Protein AF-0000000078754289 (afdb_homodimer)

Foldseek 3Di:
DVQQQVQLVVCVVVLHLRKKKFKDAPRDTQDIHAACCPVVVNVLRHRLVVRQVSSCVVPVARLRIEMEMAEDDAPSSQVVCVVRNPQHYAYQEYQQVRVVVPVDDRPHHHYHDNDVNVSSVVSSLVSCVVVVVVVSNVRRVVVVD/DVQQQVQLVVCVVVLHLRKKKFKDAPRDTQDIHAACCPVVVNVLRHRLVVRQVSSCVVPVARLRIEMEMAEDDAPSSQVVCVVRNPQHYAYQEYQQVRVVVPVDDRPHHHYHDNDVNVSSVVSSLVSCVVVVVVVSNVRRVVVVD

Radius of gyration: 18.85 Å; Cα contacts (8 Å, |Δi|>4): 639; chains: 2; bounding box: 45×51×43 Å

Secondary structure (DSSP, 8-state):
-HHHHHHHHHHHHTTS---EEEEEETTEEEEEEE--HHHHT-TT--HHHHHHHHHHHHHS--TT-EEEEEEPPPHHHHHHHHHTT--EEEEEE--HHHHHHTT-----SEEE--SSHHHHHHHHHHHHHHTT-HHHHHHHHHHH-/-HHHHHHHHHHHHTTS---EEEEEETTEEEEEEE--HHHHT-TT--HHHHHHHHHHHHHS--TT-EEEESSPPPHHHHHHHHHTT--EEEES---HHHHHH-------SEEE--SSHHHHHHHHHHHHHHTT-HHHHHHHHHHH-

Solvent-accessible surface area (backbone atoms only — not comparable to full-atom values): 14504 Å² total; per-residue (Å²): 103,70,66,15,44,52,25,10,50,52,11,39,75,74,71,32,71,39,31,6,8,30,29,31,41,93,89,36,78,67,26,66,28,29,22,36,29,75,86,66,45,23,90,68,32,38,12,62,43,47,18,48,39,51,28,27,63,75,60,73,54,47,42,80,28,37,38,32,26,27,44,48,68,52,61,32,44,35,44,50,39,43,74,51,44,31,42,39,38,36,25,8,24,76,58,49,64,55,54,66,72,33,84,60,73,77,70,56,78,39,75,46,71,64,47,66,34,67,64,34,41,51,56,38,48,50,48,32,59,75,69,63,35,54,72,58,48,48,45,45,54,59,68,75,107,102,70,65,14,43,52,25,9,51,52,10,40,76,73,71,34,71,38,31,7,9,30,29,31,41,94,91,37,78,67,27,65,28,28,21,34,29,73,85,66,45,23,92,69,32,37,12,62,46,46,19,48,38,51,28,26,64,74,59,74,54,45,41,81,26,37,38,34,26,27,43,49,68,51,61,33,43,34,43,49,39,42,74,53,43,31,42,40,37,38,23,8,24,76,57,50,63,56,53,65,72,35,83,60,74,76,72,55,78,37,74,46,70,63,48,66,33,67,64,33,41,50,54,38,48,51,49,31,57,76,69,62,36,54,71,58,48,50,45,45,53,60,68,75,108

InterPro domains:
  IPR002125 Cytidine and deoxycytidylate deaminase domain [PF00383] (1-92)
  IPR002125 Cytidine and deoxycytidylate deaminase domain [PS51747] (1-131)
  IPR016192 APOBEC/CMP deaminase, zinc-binding [PS00903] (46-81)
  IPR016193 Cytidine deaminase-like [SSF53927] (1-129)

Nearest PDB structures (foldseek):
  2a8n-assembly1_B  TM=9.188E-01  e=3.789E-13  Agrobacterium tumefaciens
  7cph-assembly1_A  TM=8.435E-01  e=9.551E-14  Bacillus subtilis subsp. subtilis str. 168
  2b3j-assembly2_D  TM=8.720E-01  e=4.926E-13  Staphylococcus aureus subsp. aureus Mu50
  2a8n-assembly1_A  TM=9.063E-01  e=1.503E-12  Agrobacterium tumefaciens
  1z3a-assembly1_B  TM=8.850E-01  e=1.954E-12  Escherichia coli

Structure (mmCIF, N/CA/C/O backbone):
data_AF-0000000078754289-model_v1
#
loop_
_entity.id
_entity.type
_entity.pdbx_description
1 polymer 'CMP/dCMP deaminase zinc-binding protein'
#
loop_
_atom_site.group_PDB
_atom_site.id
_atom_site.type_symbol
_atom_site.label_atom_id
_atom_site.label_alt_id
_atom_site.label_comp_id
_atom_site.label_asym_id
_atom_site.label_entity_id
_atom_site.label_seq_id
_atom_site.pdbx_PDB_ins_code
_atom_site.Cartn_x
_atom_site.Cartn_y
_atom_site.Cartn_z
_atom_site.occupancy
_atom_site.B_iso_or_equiv
_atom_site.auth_seq_id
_atom_site.auth_comp_id
_atom_site.auth_asym_id
_atom_site.auth_atom_id
_atom_site.pdbx_PDB_model_num
ATOM 1 N N . MET A 1 1 ? -2.471 19.656 11.359 1 98.06 1 MET A N 1
ATOM 2 C CA . MET A 1 1 ? -1.189 19.516 10.68 1 98.06 1 MET A CA 1
ATOM 3 C C . MET A 1 1 ? -0.03 19.625 11.664 1 98.06 1 MET A C 1
ATOM 5 O O . MET A 1 1 ? 0.972 18.922 11.523 1 98.06 1 MET A O 1
ATOM 9 N N . THR A 1 2 ? -0.174 20.344 12.758 1 98.5 2 THR A N 1
ATOM 10 C CA . THR A 1 2 ? 0.882 20.484 13.75 1 98.5 2 THR A CA 1
ATOM 11 C C . THR A 1 2 ? 1.19 19.141 14.406 1 98.5 2 THR A C 1
ATOM 13 O O . THR A 1 2 ? 2.355 18.797 14.625 1 98.5 2 THR A O 1
ATOM 16 N N . ILE A 1 3 ? 0.165 18.391 14.656 1 98.81 3 ILE A N 1
ATOM 17 C CA . ILE A 1 3 ? 0.346 17.094 15.281 1 98.81 3 ILE A CA 1
ATOM 18 C C . ILE A 1 3 ? 0.995 16.125 14.289 1 98.81 3 ILE A C 1
ATOM 20 O O . ILE A 1 3 ? 1.926 15.398 14.641 1 98.81 3 ILE A O 1
ATOM 24 N N . ALA A 1 4 ? 0.508 16.109 13.062 1 98.88 4 ALA A N 1
ATOM 25 C CA . ALA A 1 4 ? 1.146 15.289 12.023 1 98.88 4 ALA A CA 1
ATOM 26 C C . ALA A 1 4 ? 2.617 15.664 11.867 1 98.88 4 ALA A C 1
ATOM 28 O O . ALA A 1 4 ? 3.473 14.789 11.711 1 98.88 4 ALA A O 1
ATOM 29 N N . PHE A 1 5 ? 2.881 16.938 11.938 1 98.88 5 PHE A N 1
ATOM 30 C CA . PHE A 1 5 ? 4.246 17.438 11.781 1 98.88 5 PHE A CA 1
ATOM 31 C C . PHE A 1 5 ? 5.125 16.953 12.93 1 98.88 5 PHE A C 1
ATOM 33 O O . PHE A 1 5 ? 6.285 16.578 12.719 1 98.88 5 PHE A O 1
ATOM 40 N N . ALA A 1 6 ? 4.617 16.938 14.102 1 98.94 6 ALA A N 1
ATOM 41 C CA . ALA A 1 6 ? 5.359 16.406 15.242 1 98.94 6 ALA A CA 1
ATOM 42 C C . ALA A 1 6 ? 5.719 14.938 15.016 1 98.94 6 ALA A C 1
ATOM 44 O O . ALA A 1 6 ? 6.824 14.508 15.352 1 98.94 6 ALA A O 1
ATOM 45 N N . GLU A 1 7 ? 4.805 14.172 14.469 1 98.94 7 GLU A N 1
ATOM 46 C CA . GLU A 1 7 ? 5.07 12.773 14.141 1 98.94 7 GLU A CA 1
ATOM 47 C C . GLU A 1 7 ? 6.16 12.656 13.086 1 98.94 7 GLU A C 1
ATOM 49 O O . GLU A 1 7 ? 6.984 11.742 13.133 1 98.94 7 GLU A O 1
ATOM 54 N N . ALA A 1 8 ? 6.102 13.539 12.102 1 98.88 8 ALA A N 1
ATOM 55 C CA . ALA A 1 8 ? 7.141 13.555 11.078 1 98.88 8 ALA A CA 1
ATOM 56 C C . ALA A 1 8 ? 8.508 13.836 11.688 1 98.88 8 ALA A C 1
ATOM 58 O O . ALA A 1 8 ? 9.508 13.219 11.305 1 98.88 8 ALA A O 1
ATOM 59 N N . GLN A 1 9 ? 8.531 14.758 12.617 1 98.88 9 GLN A N 1
ATOM 60 C CA . GLN A 1 9 ? 9.781 15.078 13.305 1 98.88 9 GLN A CA 1
ATOM 61 C C . GLN A 1 9 ? 10.312 13.867 14.062 1 98.88 9 GLN A C 1
ATOM 63 O O . GLN A 1 9 ? 11.516 13.609 14.07 1 98.88 9 GLN A O 1
ATOM 68 N N . GLU A 1 10 ? 9.438 13.18 14.688 1 98.81 10 GLU A N 1
ATOM 69 C CA . GLU A 1 10 ? 9.852 11.961 15.383 1 98.81 10 GLU A CA 1
ATOM 70 C C . GLU A 1 10 ? 10.414 10.93 14.406 1 98.81 10 GLU A C 1
ATOM 72 O O . GLU A 1 10 ? 11.406 10.266 14.703 1 98.81 10 GLU A O 1
ATOM 77 N N . ALA A 1 11 ? 9.727 10.773 13.297 1 98.81 11 ALA A N 1
ATOM 78 C CA . ALA A 1 11 ? 10.242 9.875 12.266 1 98.81 11 ALA A CA 1
ATOM 79 C C . ALA A 1 11 ? 11.633 10.297 11.812 1 98.81 11 ALA A C 1
ATOM 81 O O . ALA A 1 11 ? 12.516 9.453 11.641 1 98.81 11 ALA A O 1
ATOM 82 N N . PHE A 1 12 ? 11.812 11.547 11.633 1 98.5 12 PHE A N 1
ATOM 83 C CA . PHE A 1 12 ? 13.109 12.102 11.266 1 98.5 12 PHE A CA 1
ATOM 84 C C . PHE A 1 12 ? 14.18 11.695 12.273 1 98.5 12 PHE A C 1
ATOM 86 O O . PHE A 1 12 ? 15.25 11.219 11.891 1 98.5 12 PHE A O 1
ATOM 93 N N . SER A 1 13 ? 13.883 11.836 13.492 1 98.19 13 SER A N 1
ATOM 94 C CA . SER A 1 13 ? 14.82 11.562 14.57 1 98.19 13 SER A CA 1
ATOM 95 C C . SER A 1 13 ? 15.195 10.086 14.609 1 98.19 13 SER A C 1
ATOM 97 O O . SER A 1 13 ? 16.297 9.727 15.047 1 98.19 13 SER A O 1
ATOM 99 N N . ARG A 1 14 ? 14.367 9.195 14.094 1 96.88 14 ARG A N 1
ATOM 100 C CA . ARG A 1 14 ? 14.602 7.754 14.086 1 96.88 14 ARG A CA 1
ATOM 101 C C . ARG A 1 14 ? 15.312 7.316 12.812 1 96.88 14 ARG A C 1
ATOM 103 O O . ARG A 1 14 ? 15.516 6.121 12.586 1 96.88 14 ARG A O 1
ATOM 110 N N . GLY A 1 15 ? 15.555 8.289 11.945 1 96.5 15 GLY A N 1
ATOM 111 C CA . GLY A 1 15 ? 16.281 7.961 10.734 1 96.5 15 GLY A CA 1
ATOM 112 C C . GLY A 1 15 ? 15.367 7.598 9.57 1 96.5 15 GLY A C 1
ATOM 113 O O . GLY A 1 15 ? 15.836 7.098 8.547 1 96.5 15 GLY A O 1
ATOM 114 N N . GLU A 1 16 ? 14.086 7.824 9.703 1 97.94 16 GLU A N 1
ATOM 115 C CA . GLU A 1 16 ? 13.102 7.551 8.672 1 97.94 16 GLU A CA 1
ATOM 116 C C . GLU A 1 16 ? 12.945 8.742 7.727 1 97.94 16 GLU A C 1
ATOM 118 O O . GLU A 1 16 ? 13.336 9.859 8.062 1 97.94 16 GLU A O 1
ATOM 123 N N . TYR A 1 17 ? 12.453 8.453 6.477 1 96.19 17 TYR A N 1
ATOM 124 C CA . TYR A 1 17 ? 11.867 9.594 5.781 1 96.19 17 TYR A CA 1
ATOM 125 C C . TYR A 1 17 ? 10.773 10.25 6.617 1 96.19 17 TYR A C 1
ATOM 127 O O . TYR A 1 17 ? 9.875 9.57 7.117 1 96.19 17 TYR A O 1
ATOM 135 N N . PRO A 1 18 ? 10.867 11.523 6.816 1 98.12 18 PRO A N 1
ATOM 136 C CA . PRO A 1 18 ? 10.047 12.188 7.832 1 98.12 18 PRO A CA 1
ATOM 137 C C . PRO A 1 18 ? 8.648 12.539 7.324 1 98.12 18 PRO A C 1
ATOM 139 O O . PRO A 1 18 ? 8.383 13.695 6.984 1 98.12 18 PRO A O 1
ATOM 142 N N . VAL A 1 19 ? 7.797 11.672 7.273 1 98.56 19 VAL A N 1
ATOM 143 C CA . VAL A 1 19 ? 6.379 11.867 6.988 1 98.56 19 VAL A CA 1
ATOM 144 C C . VAL A 1 19 ? 5.547 11.523 8.219 1 98.56 19 VAL A C 1
ATOM 146 O O . VAL A 1 19 ? 5.832 10.539 8.914 1 98.56 19 VAL A O 1
ATOM 149 N N . GLY A 1 20 ? 4.648 12.344 8.562 1 98.94 20 GLY A N 1
ATOM 150 C CA . GLY A 1 20 ? 3.717 12.133 9.664 1 98.94 20 GLY A CA 1
ATOM 151 C C . GLY A 1 20 ? 2.264 12.211 9.234 1 98.94 20 GLY A C 1
ATOM 152 O O . GLY A 1 20 ? 1.934 12.906 8.266 1 98.94 20 GLY A O 1
ATOM 153 N N . ALA A 1 21 ? 1.407 11.516 9.977 1 98.94 21 ALA A N 1
ATOM 154 C CA . ALA A 1 21 ? -0.016 11.492 9.648 1 98.94 21 ALA A CA 1
ATOM 155 C C . ALA A 1 21 ? -0.868 11.391 10.906 1 98.94 21 ALA A C 1
ATOM 157 O O . ALA A 1 21 ? -0.399 10.914 11.945 1 98.94 21 ALA A O 1
ATOM 158 N N . VAL A 1 22 ? -2.08 11.852 10.812 1 98.94 22 VAL A N 1
ATOM 159 C CA . VAL A 1 22 ? -3.08 11.789 11.867 1 98.94 22 VAL A CA 1
ATOM 160 C C . VAL A 1 22 ? -4.441 11.445 11.273 1 98.94 22 VAL A C 1
ATOM 162 O O . VAL A 1 22 ? -4.812 11.961 10.219 1 98.94 22 VAL A O 1
ATOM 165 N N . LEU A 1 23 ? -5.059 10.57 11.867 1 98.75 23 LEU A N 1
ATOM 166 C CA . LEU A 1 23 ? -6.441 10.227 11.539 1 98.75 23 LEU A CA 1
ATOM 167 C C . LEU A 1 23 ? -7.406 10.859 12.539 1 98.75 23 LEU A C 1
ATOM 169 O O . LEU A 1 23 ? -7.312 10.602 13.742 1 98.75 23 LEU A O 1
ATOM 173 N N . LEU A 1 24 ? -8.297 11.695 12.016 1 98.56 24 LEU A N 1
ATOM 174 C CA . LEU A 1 24 ? -9.227 12.43 12.867 1 98.56 24 LEU A CA 1
ATOM 175 C C . LEU A 1 24 ? -10.664 12.016 12.578 1 98.56 24 LEU A C 1
ATOM 177 O O . LEU A 1 24 ? -11.039 11.828 11.414 1 98.56 24 LEU A O 1
ATOM 181 N N . ARG A 1 25 ? -11.445 11.914 13.625 1 97.94 25 ARG A N 1
ATOM 182 C CA . ARG A 1 25 ? -12.883 11.719 13.516 1 97.94 25 ARG A CA 1
ATOM 183 C C . ARG A 1 25 ? -13.641 12.672 14.438 1 97.94 25 ARG A C 1
ATOM 185 O O . ARG A 1 25 ? -13.484 12.617 15.656 1 97.94 25 ARG A O 1
ATOM 192 N N . ASP A 1 26 ? -14.414 13.508 13.891 1 96.06 26 ASP A N 1
ATOM 193 C CA . ASP A 1 26 ? -15.227 14.445 14.656 1 96.06 26 ASP A CA 1
ATOM 194 C C . ASP A 1 26 ? -14.367 15.203 15.672 1 96.06 26 ASP A C 1
ATOM 196 O O . ASP A 1 26 ? -14.719 15.273 16.859 1 96.06 26 ASP A O 1
ATOM 200 N N . GLY A 1 27 ? -13.211 15.57 15.188 1 95.38 27 GLY A N 1
ATOM 201 C CA . GLY A 1 27 ? -12.352 16.406 16.016 1 95.38 27 GLY A CA 1
ATOM 202 C C . GLY A 1 27 ? -11.492 15.609 16.984 1 95.38 27 GLY A C 1
ATOM 203 O O . GLY A 1 27 ? -10.641 16.172 17.672 1 95.38 27 GLY A O 1
ATOM 204 N N . GLU A 1 28 ? -11.648 14.305 17 1 97.94 28 GLU A N 1
ATOM 205 C CA . GLU A 1 28 ? -10.883 13.438 17.891 1 97.94 28 GLU A CA 1
ATOM 206 C C . GLU A 1 28 ? -9.797 12.688 17.125 1 97.94 28 GLU A C 1
ATOM 208 O O . GLU A 1 28 ? -10.023 12.203 16.016 1 97.94 28 GLU A O 1
ATOM 213 N N . ILE A 1 29 ? -8.688 12.602 17.781 1 98.75 29 ILE A N 1
ATOM 214 C CA . ILE A 1 29 ? -7.578 11.852 17.188 1 98.75 29 ILE A CA 1
ATOM 215 C C . ILE A 1 29 ? -7.805 10.359 17.391 1 98.75 29 ILE A C 1
ATOM 217 O O . ILE A 1 29 ? -7.902 9.883 18.516 1 98.75 29 ILE A O 1
ATOM 221 N N . ILE A 1 30 ? -7.887 9.68 16.328 1 98.81 30 ILE A N 1
ATOM 222 C CA . ILE A 1 30 ? -8.055 8.234 16.375 1 98.81 30 ILE A CA 1
ATOM 223 C C . ILE A 1 30 ? -6.691 7.551 16.375 1 98.81 30 ILE A C 1
ATOM 225 O O . ILE A 1 30 ? -6.488 6.559 17.094 1 98.81 30 ILE A O 1
ATOM 229 N N . ALA A 1 31 ? -5.758 8.109 15.609 1 98.88 31 ALA A N 1
ATOM 230 C CA . ALA A 1 31 ? -4.414 7.555 15.484 1 98.88 31 ALA A CA 1
ATOM 231 C C . ALA A 1 31 ? -3.436 8.602 14.961 1 98.88 31 ALA A C 1
ATOM 233 O O . ALA A 1 31 ? -3.84 9.562 14.305 1 98.88 31 ALA A O 1
ATOM 234 N N . LYS A 1 32 ? -2.268 8.5 15.266 1 98.94 32 LYS A N 1
ATOM 235 C CA . LYS A 1 32 ? -1.16 9.312 14.766 1 98.94 32 LYS A CA 1
ATOM 236 C C . LYS A 1 32 ? 0.118 8.484 14.648 1 98.94 32 LYS A C 1
ATOM 238 O O . LYS A 1 32 ? 0.352 7.582 15.461 1 98.94 32 LYS A O 1
ATOM 243 N N . ALA A 1 33 ? 0.937 8.797 13.688 1 98.94 33 ALA A N 1
ATOM 244 C CA . ALA A 1 33 ? 2.174 8.047 13.484 1 98.94 33 ALA A CA 1
ATOM 245 C C . ALA A 1 33 ? 3.092 8.766 12.492 1 98.94 33 ALA A C 1
ATOM 247 O O . ALA A 1 33 ? 2.631 9.562 11.68 1 98.94 33 ALA A O 1
ATOM 248 N N . GLY A 1 34 ? 4.332 8.539 12.609 1 98.94 34 GLY A N 1
ATOM 249 C CA . GLY A 1 34 ? 5.332 8.789 11.586 1 98.94 34 GLY A CA 1
ATOM 250 C C . GLY A 1 34 ? 5.82 7.52 10.906 1 98.94 34 GLY A C 1
ATOM 251 O O . GLY A 1 34 ? 5.574 6.414 11.398 1 98.94 34 GLY A O 1
ATOM 252 N N . ASN A 1 35 ? 6.41 7.75 9.758 1 98.75 35 ASN A N 1
ATOM 253 C CA . ASN A 1 35 ? 6.977 6.59 9.078 1 98.75 35 ASN A CA 1
ATOM 254 C C . ASN A 1 35 ? 7.773 5.711 10.039 1 98.75 35 ASN A C 1
ATOM 256 O O . ASN A 1 35 ? 8.492 6.223 10.898 1 98.75 35 ASN A O 1
ATOM 260 N N . ARG A 1 36 ? 7.734 4.383 9.82 1 98.62 36 ARG A N 1
ATOM 261 C CA . ARG A 1 36 ? 8.492 3.426 10.617 1 98.62 36 ARG A CA 1
ATOM 262 C C . ARG A 1 36 ? 9.023 2.291 9.75 1 98.62 36 ARG A C 1
ATOM 264 O O . ARG A 1 36 ? 9.078 1.14 10.188 1 98.62 36 ARG A O 1
ATOM 271 N N . CYS A 1 37 ? 9.297 2.533 8.516 1 97.81 37 CYS A N 1
ATOM 272 C CA . CYS A 1 37 ? 9.758 1.503 7.59 1 97.81 37 CYS A CA 1
ATOM 273 C C . CYS A 1 37 ? 11.008 0.811 8.125 1 97.81 37 CYS A C 1
ATOM 275 O O . CYS A 1 37 ? 11.078 -0.419 8.156 1 97.81 37 CYS A O 1
ATOM 277 N N . VAL A 1 38 ? 11.992 1.565 8.57 1 96.19 38 VAL A N 1
ATOM 278 C CA . VAL A 1 38 ? 13.266 1.034 9.055 1 96.19 38 VAL A CA 1
ATOM 279 C C . VAL A 1 38 ? 13.055 0.353 10.406 1 96.19 38 VAL A C 1
ATOM 281 O O . VAL A 1 38 ? 13.414 -0.813 10.586 1 96.19 38 VAL A O 1
ATOM 284 N N . ALA A 1 39 ? 12.398 1.021 11.305 1 97.25 39 ALA A N 1
ATOM 285 C CA . ALA A 1 39 ? 12.219 0.531 12.664 1 97.25 39 ALA A CA 1
ATOM 286 C C . ALA A 1 39 ? 11.438 -0.781 12.68 1 97.25 39 ALA A C 1
ATOM 288 O O . ALA A 1 39 ? 11.75 -1.688 13.453 1 97.25 39 ALA A O 1
ATOM 289 N N . ASP A 1 40 ? 10.438 -0.922 11.805 1 97.5 40 ASP A N 1
ATOM 290 C CA . ASP A 1 40 ? 9.562 -2.094 11.805 1 97.5 40 ASP A CA 1
ATOM 291 C C . ASP A 1 40 ? 10.039 -3.133 10.789 1 97.5 40 ASP A C 1
ATOM 293 O O . ASP A 1 40 ? 9.445 -4.211 10.68 1 97.5 40 ASP A O 1
ATOM 297 N N . VAL A 1 41 ? 11.086 -2.797 10 1 96.88 41 VAL A N 1
ATOM 298 C CA . VAL A 1 41 ? 11.523 -3.639 8.898 1 96.88 41 VAL A CA 1
ATOM 299 C C . VAL A 1 41 ? 10.336 -3.975 7.996 1 96.88 41 VAL A C 1
ATOM 301 O O . VAL A 1 41 ? 10.094 -5.145 7.699 1 96.88 41 VAL A O 1
ATOM 304 N N . ASP A 1 42 ? 9.617 -2.992 7.66 1 97.94 42 ASP A N 1
ATOM 305 C CA . ASP A 1 42 ? 8.398 -3.066 6.852 1 97.94 42 ASP A CA 1
ATOM 306 C C . ASP A 1 42 ? 8.344 -1.92 5.844 1 97.94 42 ASP A C 1
ATOM 308 O O . ASP A 1 42 ? 8.055 -0.779 6.207 1 97.94 42 ASP A O 1
ATOM 312 N N . PRO A 1 43 ? 8.547 -2.225 4.602 1 97.25 43 PRO A N 1
ATOM 313 C CA . PRO A 1 43 ? 8.602 -1.16 3.598 1 97.25 43 PRO A CA 1
ATOM 314 C C . PRO A 1 43 ? 7.258 -0.469 3.398 1 97.25 43 PRO A C 1
ATOM 316 O O . PRO A 1 43 ? 7.184 0.565 2.73 1 97.25 43 PRO A O 1
ATOM 319 N N . THR A 1 44 ? 6.176 -1.014 3.967 1 97.69 44 THR A N 1
ATOM 320 C CA . THR A 1 44 ? 4.848 -0.435 3.791 1 97.69 44 THR A CA 1
ATOM 321 C C . THR A 1 44 ? 4.477 0.44 4.984 1 97.69 44 THR A C 1
ATOM 323 O O . THR A 1 44 ? 3.422 1.076 4.988 1 97.69 44 THR A O 1
ATOM 326 N N . ALA A 1 45 ? 5.387 0.534 5.957 1 98.44 45 ALA A N 1
ATOM 327 C CA . ALA A 1 45 ? 5.062 1.233 7.199 1 98.44 45 ALA A CA 1
ATOM 328 C C . ALA A 1 45 ? 5.168 2.744 7.02 1 98.44 45 ALA A C 1
ATOM 330 O O . ALA A 1 45 ? 5.844 3.422 7.801 1 98.44 45 ALA A O 1
ATOM 331 N N . HIS A 1 46 ? 4.484 3.24 6.043 1 98.62 46 HIS A N 1
ATOM 332 C CA . HIS A 1 46 ? 4.293 4.676 5.883 1 98.62 46 HIS A CA 1
ATOM 333 C C . HIS A 1 46 ? 3.318 5.223 6.922 1 98.62 46 HIS A C 1
ATOM 335 O O . HIS A 1 46 ? 2.426 4.504 7.379 1 98.62 46 HIS A O 1
ATOM 341 N N . ALA A 1 47 ? 3.482 6.469 7.262 1 98.88 47 ALA A N 1
ATOM 342 C CA . ALA A 1 47 ? 2.666 7.113 8.289 1 98.88 47 ALA A CA 1
ATOM 343 C C . ALA A 1 47 ? 1.178 6.938 7.992 1 98.88 47 ALA A C 1
ATOM 345 O O . ALA A 1 47 ? 0.4 6.578 8.875 1 98.88 47 ALA A O 1
ATOM 346 N N . GLU A 1 48 ? 0.72 7.203 6.719 1 98.62 48 GLU A N 1
ATOM 347 C CA . GLU A 1 48 ? -0.679 7.074 6.32 1 98.62 48 GLU A CA 1
ATOM 348 C C . GLU A 1 48 ? -1.191 5.656 6.547 1 98.62 48 GLU A C 1
ATOM 350 O O . GLU A 1 48 ? -2.281 5.465 7.09 1 98.62 48 GLU A O 1
ATOM 355 N N . VAL A 1 49 ? -0.41 4.68 6.145 1 98.69 49 VAL A N 1
ATOM 356 C CA . VAL A 1 49 ? -0.771 3.273 6.289 1 98.69 49 VAL A CA 1
ATOM 357 C C . VAL A 1 49 ? -0.887 2.92 7.77 1 98.69 49 VAL A C 1
ATOM 359 O O . VAL A 1 49 ? -1.839 2.254 8.188 1 98.69 49 VAL A O 1
ATOM 362 N N . LEU A 1 50 ? 0.059 3.381 8.555 1 98.88 50 LEU A N 1
ATOM 363 C CA . LEU A 1 50 ? 0.094 3.055 9.977 1 98.88 50 LEU A CA 1
ATOM 364 C C . LEU A 1 50 ? -1.148 3.582 10.68 1 98.88 50 LEU A C 1
ATOM 366 O O . LEU A 1 50 ? -1.758 2.871 11.484 1 98.88 50 LEU A O 1
ATOM 370 N N . VAL A 1 51 ? -1.539 4.789 10.406 1 98.94 51 VAL A N 1
ATOM 371 C CA . VAL A 1 51 ? -2.68 5.348 11.125 1 98.94 51 VAL A CA 1
ATOM 372 C C . VAL A 1 51 ? -3.969 4.691 10.641 1 98.94 51 VAL A C 1
ATOM 374 O O . VAL A 1 51 ? -4.914 4.516 11.414 1 98.94 51 VAL A O 1
ATOM 377 N N . ILE A 1 52 ? -4.004 4.32 9.383 1 98.69 52 ILE A N 1
ATOM 378 C CA . ILE A 1 52 ? -5.176 3.631 8.859 1 98.69 52 ILE A CA 1
ATOM 379 C C . ILE A 1 52 ? -5.301 2.256 9.508 1 98.69 52 ILE A C 1
ATOM 381 O O . ILE A 1 52 ? -6.387 1.868 9.953 1 98.69 52 ILE A O 1
ATOM 385 N N . ARG A 1 53 ? -4.195 1.499 9.586 1 98.62 53 ARG A N 1
ATOM 386 C CA . ARG A 1 53 ? -4.215 0.188 10.227 1 98.62 53 ARG A CA 1
ATOM 387 C C . ARG A 1 53 ? -4.648 0.299 11.688 1 98.62 53 ARG A C 1
ATOM 389 O O . ARG A 1 53 ? -5.477 -0.483 12.156 1 98.62 53 ARG A O 1
ATOM 396 N N . GLU A 1 54 ? -4.102 1.258 12.383 1 98.69 54 GLU A N 1
ATOM 397 C CA . GLU A 1 54 ? -4.477 1.46 13.781 1 98.69 54 GLU A CA 1
ATOM 398 C C . GLU A 1 54 ? -5.949 1.842 13.914 1 98.69 54 GLU A C 1
ATOM 400 O O . GLU A 1 54 ? -6.66 1.314 14.766 1 98.69 54 GLU A O 1
ATOM 405 N N . GLY A 1 55 ? -6.402 2.787 13.078 1 98.31 55 GLY A N 1
ATOM 406 C CA . GLY A 1 55 ? -7.805 3.174 13.086 1 98.31 55 GLY A CA 1
ATOM 407 C C . GLY A 1 55 ? -8.742 2.016 12.812 1 98.31 55 GLY A C 1
ATOM 408 O O . GLY A 1 55 ? -9.797 1.896 13.453 1 98.31 55 GLY A O 1
ATOM 409 N N . TYR A 1 56 ? -8.359 1.221 11.867 1 96.44 56 TYR A N 1
ATOM 410 C CA . TYR A 1 56 ? -9.18 0.074 11.508 1 96.44 56 TYR A CA 1
ATOM 411 C C . TYR A 1 56 ? -9.281 -0.909 12.664 1 96.44 56 TYR A C 1
ATOM 413 O O . TYR A 1 56 ? -10.336 -1.513 12.891 1 96.44 56 TYR A O 1
ATOM 421 N N . LYS A 1 57 ? -8.188 -1.139 13.336 1 97.19 57 LYS A N 1
ATOM 422 C CA . LYS A 1 57 ? -8.203 -2.01 14.508 1 97.19 57 LYS A CA 1
ATOM 423 C C . LYS A 1 57 ? -9.156 -1.48 15.57 1 97.19 57 LYS A C 1
ATOM 425 O O . LYS A 1 57 ? -9.852 -2.258 16.234 1 97.19 57 LYS A O 1
ATOM 430 N N . LYS A 1 58 ? -9.258 -0.206 15.703 1 97.44 58 LYS A N 1
ATOM 431 C CA . LYS A 1 58 ? -10.062 0.436 16.734 1 97.44 58 LYS A CA 1
ATOM 432 C C . LYS A 1 58 ? -11.531 0.521 16.312 1 97.44 58 LYS A C 1
ATOM 434 O O . LYS A 1 58 ? -12.43 0.329 17.125 1 97.44 58 LYS A O 1
ATOM 439 N N . LEU A 1 59 ? -11.758 0.819 15.016 1 97.25 59 LEU A N 1
ATOM 440 C CA . LEU A 1 59 ? -13.094 1.266 14.625 1 97.25 59 LEU A CA 1
ATOM 441 C C . LEU A 1 59 ? -13.703 0.308 13.609 1 97.25 59 LEU A C 1
ATOM 443 O O . LEU A 1 59 ? -14.906 0.376 13.336 1 97.25 59 LEU A O 1
ATOM 447 N N . ARG A 1 60 ? -12.906 -0.511 13 1 96.19 60 ARG A N 1
ATOM 448 C CA . ARG A 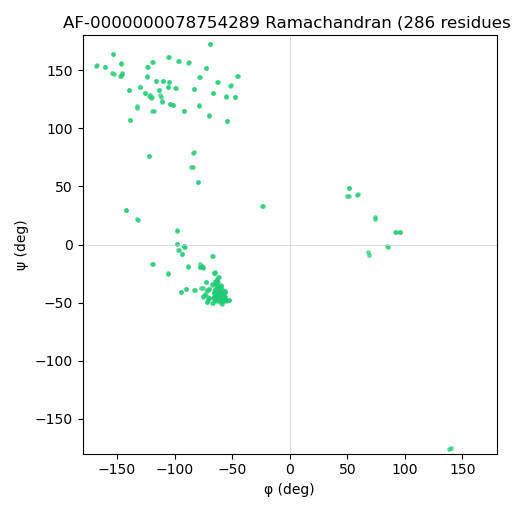1 60 ? -13.297 -1.466 11.969 1 96.19 60 ARG A CA 1
ATOM 449 C C . ARG A 1 60 ? -13.695 -0.75 10.688 1 96.19 60 ARG A C 1
ATOM 451 O O . ARG A 1 60 ? -13.969 -1.394 9.672 1 96.19 60 ARG A O 1
ATOM 458 N N . SER A 1 61 ? -13.812 0.545 10.742 1 96.69 61 SER A N 1
ATOM 459 C CA . SER A 1 61 ? -13.984 1.416 9.586 1 96.69 61 SER A CA 1
ATOM 460 C C . SER A 1 61 ? -13.438 2.812 9.852 1 96.69 61 SER A C 1
ATOM 462 O O . SER A 1 61 ? -13.539 3.324 10.969 1 96.69 61 SER A O 1
ATOM 464 N N . VAL A 1 62 ? -12.906 3.424 8.719 1 97.88 62 VAL A N 1
ATOM 465 C CA . VAL A 1 62 ? -12.367 4.766 8.906 1 97.88 62 VAL A CA 1
ATOM 466 C C . VAL A 1 62 ? -12.906 5.695 7.82 1 97.88 62 VAL A C 1
ATOM 468 O O . VAL A 1 62 ? -12.297 6.719 7.508 1 97.88 62 VAL A O 1
ATOM 471 N N . SER A 1 63 ? -14.008 5.32 7.234 1 96.81 63 SER A N 1
ATOM 472 C CA . SER A 1 63 ? -14.57 6.055 6.109 1 96.81 63 SER A CA 1
ATOM 473 C C . SER A 1 63 ? -15.031 7.445 6.527 1 96.81 63 SER A C 1
ATOM 475 O O . SER A 1 63 ? -15.141 8.344 5.691 1 96.81 63 SER A O 1
ATOM 477 N N . ASP A 1 64 ? -15.344 7.633 7.816 1 97.25 64 ASP A N 1
ATOM 478 C CA . ASP A 1 64 ? -15.844 8.914 8.297 1 97.25 64 ASP A CA 1
ATOM 479 C C . ASP A 1 64 ? -14.727 9.742 8.93 1 97.25 64 ASP A C 1
ATOM 481 O O . ASP A 1 64 ? -14.984 10.758 9.578 1 97.25 64 ASP A O 1
ATOM 485 N N . CYS A 1 65 ? -13.5 9.305 8.727 1 98.12 65 CYS A N 1
ATOM 486 C CA . CYS A 1 65 ? -12.344 10.023 9.266 1 98.12 65 CYS A CA 1
ATOM 487 C C . CYS A 1 65 ? -11.742 10.945 8.211 1 98.12 65 CYS A C 1
ATOM 489 O O . CYS A 1 65 ? -11.984 10.781 7.02 1 98.12 65 CYS A O 1
ATOM 491 N N . THR A 1 66 ? -11.023 11.93 8.672 1 98.31 66 THR A N 1
ATOM 492 C CA . THR A 1 66 ? -10.148 12.773 7.863 1 98.31 66 THR A CA 1
ATOM 493 C C . THR A 1 66 ? -8.688 12.422 8.109 1 98.31 66 THR A C 1
ATOM 495 O O . THR A 1 66 ? -8.266 12.234 9.25 1 98.31 66 THR A O 1
ATOM 498 N N . LEU A 1 67 ? -7.945 12.336 7.016 1 98.62 67 LEU A N 1
ATOM 499 C CA . LEU A 1 67 ? -6.523 12.023 7.125 1 98.62 67 LEU A CA 1
ATOM 500 C C . LEU A 1 67 ? -5.672 13.273 6.922 1 98.62 67 LEU A C 1
ATOM 502 O O . LEU A 1 67 ? -5.809 13.961 5.91 1 98.62 67 LEU A O 1
ATOM 506 N N . TYR A 1 68 ? -4.891 13.609 7.875 1 98.75 68 TYR A N 1
ATOM 507 C CA . TYR A 1 68 ? -3.852 14.617 7.746 1 98.75 68 TYR A CA 1
ATOM 508 C C . TYR A 1 68 ? -2.488 13.977 7.512 1 98.75 68 TYR A C 1
ATOM 510 O O . TYR A 1 68 ? -2.127 13.016 8.188 1 98.75 68 TYR A O 1
ATOM 518 N N . THR A 1 69 ? -1.734 14.469 6.59 1 98.62 69 THR A N 1
ATOM 519 C CA . THR A 1 69 ? -0.402 13.945 6.309 1 98.62 69 THR A CA 1
ATOM 520 C C . THR A 1 69 ? 0.533 15.07 5.863 1 98.62 69 THR A C 1
ATOM 522 O O . THR A 1 69 ? 0.11 16 5.176 1 98.62 69 THR A O 1
ATOM 525 N N . THR A 1 70 ? 1.774 14.977 6.238 1 98.56 70 THR A N 1
ATOM 526 C CA . THR A 1 70 ? 2.705 16.078 5.992 1 98.56 70 THR A CA 1
ATOM 527 C C . THR A 1 70 ? 3.162 16.078 4.535 1 98.56 70 THR A C 1
ATOM 529 O O . THR A 1 70 ? 3.691 17.078 4.047 1 98.56 70 THR A O 1
ATOM 532 N N . LEU A 1 71 ? 3.01 14.945 3.863 1 95.88 71 LEU A N 1
ATOM 533 C CA . LEU A 1 71 ? 3.346 14.805 2.451 1 95.88 71 LEU A CA 1
ATOM 534 C C . LEU A 1 71 ? 2.197 14.164 1.681 1 95.88 71 LEU A C 1
ATOM 536 O O . LEU A 1 71 ? 1.595 13.195 2.15 1 95.88 71 LEU A O 1
ATOM 540 N N . PHE A 1 72 ? 1.918 14.695 0.583 1 92.81 72 PHE A N 1
ATOM 541 C CA . PHE A 1 72 ? 0.873 14.094 -0.238 1 92.81 72 PHE A CA 1
ATOM 542 C C . PHE A 1 72 ? 1.123 12.602 -0.429 1 92.81 72 PHE A C 1
ATOM 544 O O . PHE A 1 72 ? 2.246 12.188 -0.721 1 92.81 72 PHE A O 1
ATOM 551 N N . PRO A 1 73 ? 0.098 11.789 -0.332 1 93.12 73 PRO A N 1
ATOM 552 C CA . PRO A 1 73 ? 0.273 10.336 -0.296 1 93.12 73 PRO A CA 1
ATOM 553 C C . PRO A 1 73 ? 0.884 9.781 -1.582 1 93.12 73 PRO A C 1
ATOM 555 O O . PRO A 1 73 ? 0.559 10.25 -2.676 1 93.12 73 PRO A O 1
ATOM 558 N N . CYS A 1 74 ? 1.773 8.836 -1.449 1 89.56 74 CYS A N 1
ATOM 559 C CA . CYS A 1 74 ? 2.256 8.07 -2.594 1 89.56 74 CYS A CA 1
ATOM 560 C C . CYS A 1 74 ? 1.162 7.164 -3.139 1 89.56 74 CYS A C 1
ATOM 562 O O . CYS A 1 74 ? 0.121 6.984 -2.504 1 89.56 74 CYS A O 1
ATOM 564 N N . PRO A 1 75 ? 1.352 6.531 -4.227 1 86.56 75 PRO A N 1
ATOM 565 C CA . PRO A 1 75 ? 0.304 5.688 -4.812 1 86.56 75 PRO A CA 1
ATOM 566 C C . PRO A 1 75 ? -0.122 4.551 -3.891 1 86.56 75 PRO A C 1
ATOM 568 O O . PRO A 1 75 ? -1.304 4.199 -3.844 1 86.56 75 PRO A O 1
ATOM 571 N N . MET A 1 76 ? 0.802 3.932 -3.205 1 91.56 76 MET A N 1
ATOM 572 C CA . MET A 1 76 ? 0.465 2.883 -2.248 1 91.56 76 MET A CA 1
ATOM 573 C C . MET A 1 76 ? -0.522 3.395 -1.204 1 91.56 76 MET A C 1
ATOM 575 O O . MET A 1 76 ? -1.561 2.773 -0.968 1 91.56 76 MET A O 1
ATOM 579 N N . CYS A 1 77 ? -0.227 4.527 -0.66 1 95.06 77 CYS A N 1
ATOM 580 C CA . CYS A 1 77 ? -1.061 5.098 0.391 1 95.06 77 CYS A CA 1
ATOM 581 C C . CYS A 1 77 ? -2.379 5.609 -0.177 1 95.06 77 CYS A C 1
ATOM 583 O O . CYS A 1 77 ? -3.424 5.496 0.467 1 95.06 77 CYS A O 1
ATOM 585 N N . GLU A 1 78 ? -2.312 6.227 -1.371 1 90.5 78 GLU A N 1
ATOM 586 C CA . GLU A 1 78 ? -3.545 6.723 -1.976 1 90.5 78 GLU A CA 1
ATOM 587 C C . GLU A 1 78 ? -4.543 5.586 -2.195 1 90.5 78 GLU A C 1
ATOM 589 O O . GLU A 1 78 ? -5.73 5.734 -1.896 1 90.5 78 GLU A O 1
ATOM 594 N N . LYS A 1 79 ? -4.031 4.559 -2.762 1 88.94 79 LYS A N 1
ATOM 595 C CA . LYS A 1 79 ? -4.926 3.426 -2.984 1 88.94 79 LYS A CA 1
ATOM 596 C C . LYS A 1 79 ? -5.48 2.895 -1.666 1 88.94 79 LYS A C 1
ATOM 598 O O . LYS A 1 79 ? -6.66 2.543 -1.579 1 88.94 79 LYS A O 1
ATOM 603 N N . THR A 1 80 ? -4.66 2.809 -0.657 1 94.69 80 THR A N 1
ATOM 604 C CA . THR A 1 80 ? -5.109 2.377 0.661 1 94.69 80 THR A CA 1
ATOM 605 C C . THR A 1 80 ? -6.23 3.279 1.174 1 94.69 80 THR A C 1
ATOM 607 O O . THR A 1 80 ? -7.262 2.795 1.644 1 94.69 80 THR A O 1
ATOM 610 N N . ILE A 1 81 ? -6.031 4.582 1.012 1 95.12 81 ILE A N 1
ATOM 611 C CA . ILE A 1 81 ? -6.973 5.598 1.47 1 95.12 81 ILE A CA 1
ATOM 612 C C . ILE A 1 81 ? -8.328 5.387 0.791 1 95.12 81 ILE A C 1
ATOM 614 O O . ILE A 1 81 ? -9.359 5.352 1.456 1 95.12 81 ILE A O 1
ATOM 618 N N . VAL A 1 82 ? -8.281 5.164 -0.488 1 91.25 82 VAL A N 1
ATOM 619 C CA . VAL A 1 82 ? -9.516 5.023 -1.254 1 91.25 82 VAL A CA 1
ATOM 620 C C . VAL A 1 82 ? -10.203 3.705 -0.891 1 91.25 82 VAL A C 1
ATOM 622 O O . VAL A 1 82 ? -11.43 3.646 -0.767 1 91.25 82 VAL A O 1
ATOM 625 N N . GLU A 1 83 ? -9.438 2.684 -0.693 1 90.5 83 GLU A N 1
ATOM 626 C CA . GLU A 1 83 ? -9.977 1.356 -0.411 1 90.5 83 GLU A CA 1
ATOM 627 C C . GLU A 1 83 ? -10.719 1.335 0.92 1 90.5 83 GLU A C 1
ATOM 629 O O . GLU A 1 83 ? -11.711 0.621 1.069 1 90.5 83 GLU A O 1
ATOM 634 N N . VAL A 1 84 ? -10.266 2.141 1.827 1 95.62 84 VAL A N 1
ATOM 635 C CA . VAL A 1 84 ? -10.875 2.102 3.15 1 95.62 84 VAL A CA 1
ATOM 636 C C . VAL A 1 84 ? -11.992 3.143 3.236 1 95.62 84 VAL A C 1
ATOM 638 O O . VAL A 1 84 ? -12.633 3.289 4.281 1 95.62 84 VAL A O 1
ATOM 641 N N . GLY A 1 85 ? -12.109 3.975 2.242 1 95 85 GLY A N 1
ATOM 642 C CA . GLY A 1 85 ? -13.273 4.844 2.117 1 95 85 GLY A CA 1
ATOM 643 C C . GLY A 1 85 ? -13.047 6.227 2.691 1 95 85 GLY A C 1
ATOM 644 O O . GLY A 1 85 ? -14 6.984 2.895 1 95 85 GLY A O 1
ATOM 645 N N . ILE A 1 86 ? -11.805 6.559 3.02 1 96.62 86 ILE A N 1
ATOM 646 C CA . ILE A 1 86 ? -11.523 7.922 3.463 1 96.62 86 ILE A CA 1
ATOM 647 C C . ILE A 1 86 ? -11.734 8.891 2.305 1 96.62 86 ILE A C 1
ATOM 649 O O . ILE A 1 86 ? -11.18 8.703 1.219 1 96.62 86 ILE A O 1
ATOM 653 N N . ARG A 1 87 ? -12.453 9.898 2.561 1 93.62 87 ARG A N 1
ATOM 654 C CA . ARG A 1 87 ? -12.836 10.789 1.472 1 93.62 87 ARG A CA 1
ATOM 655 C C . ARG A 1 87 ? -12.047 12.102 1.541 1 93.62 87 ARG A C 1
ATOM 657 O O . ARG A 1 87 ? -11.914 12.805 0.539 1 93.62 87 ARG A O 1
ATOM 664 N N . ARG A 1 88 ? -11.586 12.445 2.705 1 95.75 88 ARG A N 1
ATOM 665 C CA . ARG A 1 88 ? -10.953 13.75 2.877 1 95.75 88 ARG A CA 1
ATOM 666 C C . ARG A 1 88 ? -9.508 13.602 3.346 1 95.75 88 ARG A C 1
ATOM 668 O O . ARG A 1 88 ? -9.242 12.961 4.363 1 95.75 88 ARG A O 1
ATOM 675 N N . VAL A 1 89 ? -8.625 14.219 2.6 1 97.12 89 VAL A N 1
ATOM 676 C CA . VAL A 1 89 ? -7.207 14.25 2.928 1 97.12 89 VAL A CA 1
ATOM 677 C C . VAL A 1 89 ? -6.711 15.688 2.975 1 97.12 89 VAL A C 1
ATOM 679 O O . VAL A 1 89 ? -7.004 16.484 2.074 1 97.12 89 VAL A O 1
ATOM 682 N N . VAL A 1 90 ? -6.035 16.062 4.008 1 97.62 90 VAL A N 1
ATOM 683 C CA . VAL A 1 90 ? -5.336 17.328 4.141 1 97.62 90 VAL A CA 1
ATOM 684 C C . VAL A 1 90 ? -3.828 17.094 4.137 1 97.62 90 VAL A C 1
ATOM 686 O O . VAL A 1 90 ? -3.309 16.344 4.957 1 97.62 90 VAL A O 1
ATOM 689 N N . TYR A 1 91 ? -3.094 17.719 3.219 1 96.75 91 TYR A N 1
ATOM 690 C CA . TYR A 1 91 ? -1.671 17.422 3.105 1 96.75 91 TYR A CA 1
ATOM 691 C C . TYR A 1 91 ? -0.831 18.656 3.361 1 96.75 91 TYR A C 1
ATOM 693 O O . TYR A 1 91 ? -1.323 19.781 3.242 1 96.75 91 TYR A O 1
ATOM 701 N N . GLY A 1 92 ? 0.429 18.469 3.748 1 97.38 92 GLY A N 1
ATOM 702 C CA . GLY A 1 92 ? 1.336 19.547 4.098 1 97.38 92 GLY A CA 1
ATOM 703 C C . GLY A 1 92 ? 2.205 20 2.936 1 97.38 92 GLY A C 1
ATOM 704 O O . GLY A 1 92 ? 2.459 21.188 2.768 1 97.38 92 GLY A O 1
ATOM 705 N N . ALA A 1 93 ? 2.717 19.062 2.133 1 94.12 93 ALA A N 1
ATOM 706 C CA . ALA A 1 93 ? 3.578 19.359 0.991 1 94.12 93 ALA A CA 1
ATOM 707 C C . ALA A 1 93 ? 3.469 18.266 -0.072 1 94.12 93 ALA A C 1
ATOM 709 O O . ALA A 1 93 ? 2.883 17.203 0.172 1 94.12 93 ALA A O 1
ATOM 710 N N . THR A 1 94 ? 3.906 18.5 -1.264 1 88.06 94 THR A N 1
ATOM 711 C CA . THR A 1 94 ? 3.947 17.531 -2.344 1 88.06 94 THR A CA 1
ATOM 712 C C . THR A 1 94 ? 5.387 17.141 -2.664 1 88.06 94 THR A C 1
ATOM 714 O O . THR A 1 94 ? 6.309 17.938 -2.475 1 88.06 94 THR A O 1
ATOM 717 N N . SER A 1 95 ? 5.418 15.797 -2.924 1 77.12 95 SER A N 1
ATOM 718 C CA . SER A 1 95 ? 6.668 15.383 -3.549 1 77.12 95 SER A CA 1
ATOM 719 C C . SER A 1 95 ? 6.562 15.414 -5.07 1 77.12 95 SER A C 1
ATOM 721 O O . SER A 1 95 ? 5.652 14.812 -5.645 1 77.12 95 SER A O 1
ATOM 723 N N . PHE A 1 96 ? 7.25 16.203 -5.715 1 60.75 96 PHE A N 1
ATOM 724 C CA . PHE A 1 96 ? 7.16 16.438 -7.148 1 60.75 96 PHE A CA 1
ATOM 725 C C . PHE A 1 96 ? 7.539 15.188 -7.93 1 60.75 96 PHE A C 1
ATOM 727 O O . PHE A 1 96 ? 7.012 14.938 -9.016 1 60.75 96 PHE A O 1
ATOM 734 N N . ARG A 1 97 ? 8.414 14.484 -7.453 1 59.41 97 ARG A N 1
ATOM 735 C CA . ARG A 1 97 ? 8.828 13.289 -8.188 1 59.41 97 ARG A CA 1
ATOM 736 C C . ARG A 1 97 ? 7.641 12.375 -8.461 1 59.41 97 ARG A C 1
ATOM 738 O O . ARG A 1 97 ? 7.48 11.883 -9.578 1 59.41 97 ARG A O 1
ATOM 745 N N . TRP A 1 98 ? 6.895 12.297 -7.527 1 58.56 98 TRP A N 1
ATOM 746 C CA . TRP A 1 98 ? 5.793 11.352 -7.68 1 58.56 98 TRP A CA 1
ATOM 747 C C . TRP A 1 98 ? 4.719 11.914 -8.609 1 58.56 98 TRP A C 1
ATOM 749 O O . TRP A 1 98 ? 4.176 11.188 -9.445 1 58.56 98 TRP A O 1
ATOM 759 N N . ILE A 1 99 ? 4.371 13.094 -8.445 1 54 99 ILE A N 1
ATOM 760 C CA . ILE A 1 99 ? 3.328 13.734 -9.234 1 54 99 ILE A CA 1
ATOM 761 C C . ILE A 1 99 ? 3.695 13.68 -10.719 1 54 99 ILE A C 1
ATOM 763 O O . ILE A 1 99 ? 2.838 13.43 -11.562 1 54 99 ILE A O 1
ATOM 767 N N . ARG A 1 100 ? 4.773 14.016 -10.984 1 51.91 100 ARG A N 1
ATOM 768 C CA . ARG A 1 100 ? 5.188 14.078 -12.383 1 51.91 100 ARG A CA 1
ATOM 769 C C . ARG A 1 100 ? 5.234 12.68 -13.008 1 51.91 100 ARG A C 1
ATOM 771 O O . ARG A 1 100 ? 4.832 12.5 -14.156 1 51.91 100 ARG A O 1
ATOM 778 N N . GLU A 1 101 ? 5.895 11.969 -12.242 1 53.16 101 GLU A N 1
ATOM 779 C CA . GLU A 1 101 ? 6.102 10.648 -12.82 1 53.16 101 GLU A CA 1
ATOM 780 C C . GLU A 1 101 ? 4.773 9.93 -13.039 1 53.16 101 GLU A C 1
ATOM 782 O O . GLU A 1 101 ? 4.66 9.086 -13.93 1 53.16 101 GLU A O 1
ATOM 787 N N . HIS A 1 102 ? 3.898 10.367 -12.172 1 51.19 102 HIS A N 1
ATOM 788 C CA . HIS A 1 102 ? 2.727 9.516 -12.32 1 51.19 102 HIS A CA 1
ATOM 789 C C . HIS A 1 102 ? 1.485 10.336 -12.648 1 51.19 102 HIS A C 1
ATOM 791 O O . HIS A 1 102 ? 1.112 11.234 -11.898 1 51.19 102 HIS A O 1
ATOM 797 N N . LYS A 1 103 ? 1.439 10.766 -13.969 1 51.16 103 LYS A N 1
ATOM 798 C CA . LYS A 1 103 ? 0.127 11.242 -14.391 1 51.16 103 LYS A CA 1
ATOM 799 C C . LYS A 1 103 ? -0.981 10.633 -13.531 1 51.16 103 LYS A C 1
ATOM 801 O O . LYS A 1 103 ? -1.869 9.953 -14.047 1 51.16 103 LYS A O 1
ATOM 806 N N . TYR A 1 104 ? -0.635 10.445 -12.367 1 50.47 104 TYR A N 1
ATOM 807 C CA . TYR A 1 104 ? -1.539 9.641 -11.555 1 50.47 104 TYR A CA 1
ATOM 808 C C . TYR A 1 104 ? -2.822 10.406 -11.25 1 50.47 104 TYR A C 1
ATOM 810 O O . TYR A 1 104 ? -2.785 11.602 -10.945 1 50.47 104 TYR A O 1
ATOM 818 N N . VAL A 1 105 ? -3.84 9.961 -11.797 1 54.09 105 VAL A N 1
ATOM 819 C CA . VAL A 1 105 ? -5.168 10.383 -11.375 1 54.09 105 VAL A CA 1
ATOM 820 C C . VAL A 1 105 ? -5.328 10.148 -9.875 1 54.09 105 VAL A C 1
ATOM 822 O O . VAL A 1 105 ? -5.098 9.047 -9.383 1 54.09 105 VAL A O 1
ATOM 825 N N . HIS A 1 106 ? -5.285 11.258 -9.164 1 63.66 106 HIS A N 1
ATOM 826 C CA . HIS A 1 106 ? -5.605 11.188 -7.742 1 63.66 106 HIS A CA 1
ATOM 827 C C . HIS A 1 106 ? -6.887 10.398 -7.504 1 63.66 106 HIS A C 1
ATOM 829 O O . HIS A 1 106 ? -7.887 10.602 -8.195 1 63.66 106 HIS A O 1
ATOM 835 N N . LEU A 1 107 ? -6.738 9.461 -6.668 1 72.44 107 LEU A N 1
ATOM 836 C CA . LEU A 1 107 ? -7.859 8.57 -6.391 1 72.44 107 LEU A CA 1
ATOM 837 C C . LEU A 1 107 ? -8.734 9.125 -5.266 1 72.44 107 LEU A C 1
ATOM 839 O O . LEU A 1 107 ? -9.922 8.805 -5.18 1 72.44 107 LEU A O 1
ATOM 843 N N . VAL A 1 108 ? -8.109 10.062 -4.504 1 74.62 108 VAL A N 1
ATOM 844 C CA . VAL A 1 108 ? -8.82 10.547 -3.326 1 74.62 108 VAL A CA 1
ATOM 845 C C . VAL A 1 108 ? -9.789 11.656 -3.729 1 74.62 108 VAL A C 1
ATOM 847 O O . VAL A 1 108 ? -9.406 12.609 -4.414 1 74.62 108 VAL A O 1
ATOM 850 N N . PRO A 1 109 ? -10.992 11.562 -3.219 1 77.31 109 PRO A N 1
ATOM 851 C CA . PRO A 1 109 ? -12.039 12.461 -3.715 1 77.31 109 PRO A CA 1
ATOM 852 C C . PRO A 1 109 ? -11.836 13.906 -3.275 1 77.31 109 PRO A C 1
ATOM 854 O O . PRO A 1 109 ? -12.039 14.828 -4.066 1 77.31 109 PRO A O 1
ATOM 857 N N . GLU A 1 110 ? -11.539 14.219 -2.008 1 91.06 110 GLU A N 1
ATOM 858 C CA . GLU A 1 110 ? -11.383 15.57 -1.471 1 91.06 110 GLU A CA 1
ATOM 859 C C . GLU A 1 110 ? -9.977 15.773 -0.914 1 91.06 110 GLU A C 1
ATOM 861 O O . GLU A 1 110 ? -9.602 15.164 0.089 1 91.06 110 GLU A O 1
ATOM 866 N N . VAL A 1 111 ? -9.32 16.609 -1.536 1 92 111 VAL A N 1
ATOM 867 C CA . VAL A 1 111 ? -7.953 16.922 -1.132 1 92 111 VAL A CA 1
ATOM 868 C C . VAL A 1 111 ? -7.824 18.406 -0.804 1 92 111 VAL A C 1
ATOM 870 O O . VAL A 1 111 ? -8.273 19.25 -1.575 1 92 111 VAL A O 1
ATOM 873 N N . GLU A 1 112 ? -7.293 18.703 0.35 1 94.81 112 GLU A N 1
ATOM 874 C CA . GLU A 1 112 ? -7.035 20.062 0.792 1 94.81 112 GLU A CA 1
ATOM 875 C C . GLU A 1 112 ? -5.57 20.266 1.161 1 94.81 112 GLU A C 1
ATOM 877 O O . GLU A 1 112 ? -4.957 19.375 1.772 1 94.81 112 GLU A O 1
ATOM 882 N N . GLY A 1 113 ? -5 21.5 0.867 1 93.62 113 GLY A N 1
ATOM 883 C CA . GLY A 1 113 ? -3.621 21.844 1.182 1 93.62 113 GLY A CA 1
ATOM 884 C C . GLY A 1 113 ? -2.934 22.641 0.084 1 93.62 113 GLY A C 1
ATOM 885 O O . GLY A 1 113 ? -3.582 23.078 -0.867 1 93.62 113 GLY A O 1
ATOM 886 N N . PRO A 1 114 ? -1.815 22.844 0.278 1 95.25 114 PRO A N 1
ATOM 887 C CA . PRO A 1 114 ? -0.926 22.438 1.371 1 95.25 114 PRO A CA 1
ATOM 888 C C . PRO A 1 114 ? -1.12 23.281 2.627 1 95.25 114 PRO A C 1
ATOM 890 O O . PRO A 1 114 ? -1.387 24.484 2.531 1 95.25 114 PRO A O 1
ATOM 893 N N . VAL A 1 115 ? -1.013 22.734 3.719 1 97.69 115 VAL A N 1
ATOM 894 C CA . VAL A 1 115 ? -1.021 23.375 5.035 1 97.69 115 VAL A CA 1
ATOM 895 C C . VAL A 1 115 ? 0.359 23.25 5.676 1 97.69 115 VAL A C 1
ATOM 897 O O . VAL A 1 115 ? 0.95 22.156 5.688 1 97.69 115 VAL A O 1
ATOM 900 N N . MET A 1 116 ? 0.996 24.391 6.176 1 98 116 MET A N 1
ATOM 901 C CA . MET A 1 116 ? 2.33 24.375 6.77 1 98 116 MET A CA 1
ATOM 902 C C . MET A 1 116 ? 3.359 23.844 5.77 1 98 116 MET A C 1
ATOM 904 O O . MET A 1 116 ? 4.188 23 6.109 1 98 116 MET A O 1
ATOM 908 N N . GLN A 1 117 ? 3.219 24.297 4.578 1 96.56 117 GLN A N 1
ATOM 909 C CA . GLN A 1 117 ? 3.959 23.766 3.436 1 96.56 117 GLN A CA 1
ATOM 910 C C . GLN A 1 117 ? 5.465 23.906 3.646 1 96.56 117 GLN A C 1
ATOM 912 O O . GLN A 1 117 ? 6.215 22.953 3.438 1 96.56 117 GLN A O 1
ATOM 917 N N . THR A 1 118 ? 5.887 25.062 4.023 1 96.38 118 THR A N 1
ATOM 918 C CA . THR A 1 118 ? 7.312 25.344 4.164 1 96.38 118 THR A CA 1
ATOM 919 C C . THR A 1 118 ? 7.945 24.391 5.184 1 96.38 118 THR A C 1
ATOM 921 O O . THR A 1 118 ? 8.969 23.766 4.906 1 96.38 118 THR A O 1
ATOM 924 N N . GLU A 1 119 ? 7.359 24.297 6.336 1 97.81 119 GLU A N 1
ATOM 925 C CA . GLU A 1 119 ? 7.871 23.438 7.395 1 97.81 119 GLU A CA 1
ATOM 926 C C . GLU A 1 119 ? 7.926 21.984 6.941 1 97.81 119 GLU A C 1
ATOM 928 O O . GLU A 1 119 ? 8.945 21.297 7.113 1 97.81 119 GLU A O 1
ATOM 933 N N . CYS A 1 120 ? 6.844 21.531 6.348 1 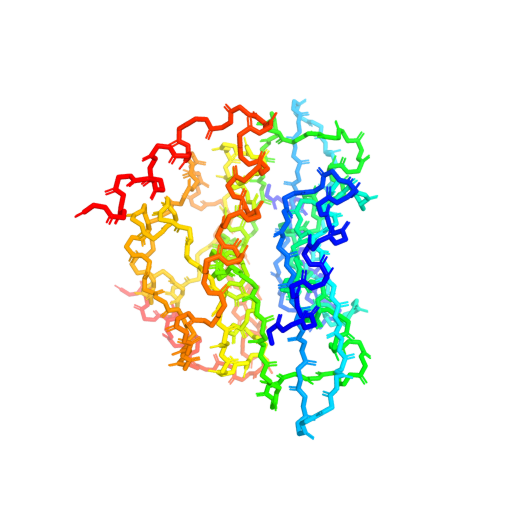97.5 120 CYS A N 1
ATOM 934 C CA . CYS A 1 120 ? 6.746 20.141 5.914 1 97.5 120 CYS A CA 1
ATOM 935 C C . CYS A 1 120 ? 7.758 19.844 4.812 1 97.5 120 CYS A C 1
ATOM 937 O O . CYS A 1 120 ? 8.461 18.828 4.871 1 97.5 120 CYS A O 1
ATOM 939 N N . ARG A 1 121 ? 7.816 20.641 3.881 1 94.44 121 ARG A N 1
ATOM 940 C CA . ARG A 1 121 ? 8.734 20.469 2.758 1 94.44 121 ARG A CA 1
ATOM 941 C C . ARG A 1 121 ? 10.188 20.5 3.227 1 94.44 121 ARG A C 1
ATOM 943 O O . ARG A 1 121 ? 10.984 19.656 2.836 1 94.44 121 ARG A O 1
ATOM 950 N N . ASP A 1 122 ? 10.531 21.469 4.008 1 95.19 122 ASP A N 1
ATOM 951 C CA . ASP A 1 122 ? 11.906 21.625 4.469 1 95.19 122 ASP A CA 1
ATOM 952 C C . ASP A 1 122 ? 12.375 20.391 5.234 1 95.19 122 ASP A C 1
ATOM 954 O O . ASP A 1 122 ? 13.516 19.953 5.062 1 95.19 122 ASP A O 1
ATOM 958 N N . LEU A 1 123 ? 11.555 19.969 6.082 1 96.94 123 LEU A N 1
ATOM 959 C CA . LEU A 1 123 ? 11.914 18.781 6.859 1 96.94 123 LEU A CA 1
ATOM 960 C C . LEU A 1 123 ? 12.156 17.594 5.949 1 96.94 123 LEU A C 1
ATOM 962 O O . LEU A 1 123 ? 13.133 16.844 6.133 1 96.94 123 LEU A O 1
ATOM 966 N N . PHE A 1 124 ? 11.289 17.391 4.977 1 94.81 124 PHE A N 1
ATOM 967 C CA . PHE A 1 124 ? 11.422 16.281 4.039 1 94.81 124 PHE A CA 1
ATOM 968 C C . PHE A 1 124 ? 12.703 16.406 3.221 1 94.81 124 PHE A C 1
ATOM 970 O O . PHE A 1 124 ? 13.445 15.445 3.066 1 94.81 124 PHE A O 1
ATOM 977 N N . GLU A 1 125 ? 12.984 17.547 2.752 1 92.69 125 GLU A N 1
ATOM 978 C CA . GLU A 1 125 ? 14.156 17.797 1.918 1 92.69 125 GLU A CA 1
ATOM 979 C C . GLU A 1 125 ? 15.453 17.641 2.717 1 92.69 125 GLU A C 1
ATOM 981 O O . GLU A 1 125 ? 16.484 17.234 2.17 1 92.69 125 GLU A O 1
ATOM 986 N N . ARG A 1 126 ? 15.375 18 3.953 1 94.5 126 ARG A N 1
ATOM 987 C CA . ARG A 1 126 ? 16.531 17.797 4.812 1 94.5 126 ARG A CA 1
ATOM 988 C C . ARG A 1 126 ? 16.969 16.344 4.82 1 94.5 126 ARG A C 1
ATOM 990 O O . ARG A 1 126 ? 18.156 16.031 4.711 1 94.5 126 ARG A O 1
ATOM 997 N N . ARG A 1 127 ? 16 15.484 4.938 1 93.94 127 ARG A N 1
ATOM 998 C CA . ARG A 1 127 ? 16.312 14.055 4.922 1 93.94 127 ARG A CA 1
ATOM 999 C C . ARG A 1 127 ? 16.859 13.625 3.564 1 93.94 127 ARG A C 1
ATOM 1001 O O . ARG A 1 127 ? 17.781 12.82 3.488 1 93.94 127 ARG A O 1
ATOM 1008 N N . LEU A 1 128 ? 16.25 14.148 2.496 1 90.94 128 LEU A N 1
ATOM 1009 C CA . LEU A 1 128 ? 16.75 13.82 1.16 1 90.94 128 LEU A CA 1
ATOM 1010 C C . LEU A 1 128 ? 18.203 14.219 1.005 1 90.94 128 LEU A C 1
ATOM 1012 O O . LEU A 1 128 ? 19 13.469 0.43 1 90.94 128 LEU A O 1
ATOM 1016 N N . ARG A 1 129 ? 18.516 15.289 1.532 1 90.44 129 ARG A N 1
ATOM 1017 C CA . ARG A 1 129 ? 19.891 15.773 1.49 1 90.44 129 ARG A CA 1
ATOM 1018 C C . ARG A 1 129 ? 20.828 14.859 2.285 1 90.44 129 ARG A C 1
ATOM 1020 O O . ARG A 1 129 ? 21.906 14.492 1.808 1 90.44 129 ARG A O 1
ATOM 1027 N N . GLU A 1 130 ? 20.391 14.492 3.42 1 92.06 130 GLU A N 1
ATOM 1028 C CA . GLU A 1 130 ? 21.203 13.633 4.285 1 92.06 130 GLU A CA 1
ATOM 1029 C C . GLU A 1 130 ? 21.438 12.273 3.643 1 92.06 130 GLU A C 1
ATOM 1031 O O . GLU A 1 130 ? 22.484 11.648 3.867 1 92.06 130 GLU A O 1
ATOM 1036 N N . ASN A 1 131 ? 20.469 11.836 2.867 1 88.94 131 ASN A N 1
ATOM 1037 C CA . ASN A 1 131 ? 20.562 10.516 2.246 1 88.94 131 ASN A CA 1
ATOM 1038 C C . ASN A 1 131 ? 21.188 10.594 0.862 1 88.94 131 ASN A C 1
ATOM 1040 O O . ASN A 1 131 ? 21.297 9.578 0.166 1 88.94 131 ASN A O 1
ATOM 1044 N N . GLY A 1 132 ? 21.484 11.828 0.489 1 82.19 132 GLY A N 1
ATOM 1045 C CA . GLY A 1 132 ? 22.156 12.016 -0.789 1 82.19 132 GLY A CA 1
ATOM 1046 C C . GLY A 1 132 ? 21.234 11.805 -1.979 1 82.19 132 GLY A C 1
ATOM 1047 O O . GLY A 1 132 ? 21.672 11.344 -3.033 1 82.19 132 GLY A O 1
ATOM 1048 N N . ARG A 1 133 ? 20.031 11.977 -1.711 1 77.75 133 ARG A N 1
ATOM 1049 C CA . ARG A 1 133 ? 19.078 11.844 -2.807 1 77.75 133 ARG A CA 1
ATOM 1050 C C . ARG A 1 133 ? 18.922 13.156 -3.566 1 77.75 133 ARG A C 1
ATOM 1052 O O . ARG A 1 133 ? 17.828 13.727 -3.623 1 77.75 133 ARG A O 1
ATOM 1059 N N . LYS A 1 134 ? 19.969 13.531 -4.203 1 71.75 134 LYS A N 1
ATOM 1060 C CA . LYS A 1 134 ? 20.062 14.766 -4.988 1 71.75 134 LYS A CA 1
ATOM 1061 C C . LYS A 1 134 ? 19.078 14.742 -6.152 1 71.75 134 LYS A C 1
ATOM 1063 O O . 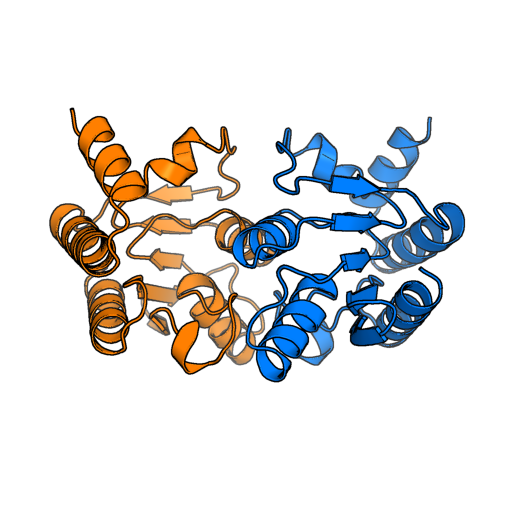LYS A 1 134 ? 18.531 15.781 -6.531 1 71.75 134 LYS A O 1
ATOM 1068 N N . ASP A 1 135 ? 18.906 13.57 -6.637 1 68 135 ASP A N 1
ATOM 1069 C CA . ASP A 1 135 ? 17.984 13.414 -7.754 1 68 135 ASP A CA 1
ATOM 1070 C C . ASP A 1 135 ? 16.578 13.844 -7.367 1 68 135 ASP A C 1
ATOM 1072 O O . ASP A 1 135 ? 15.914 14.57 -8.109 1 68 135 ASP A O 1
ATOM 1076 N N . ILE A 1 136 ? 16.25 13.445 -6.289 1 66.88 136 ILE A N 1
ATOM 1077 C CA . ILE A 1 136 ? 14.914 13.812 -5.805 1 66.88 136 ILE A CA 1
ATOM 1078 C C . ILE A 1 136 ? 14.914 15.273 -5.359 1 66.88 136 ILE A C 1
ATOM 1080 O O . ILE A 1 136 ? 13.969 16.016 -5.652 1 66.88 136 ILE A O 1
ATOM 1084 N N . LEU A 1 137 ? 15.938 15.672 -4.789 1 70.38 137 LEU A N 1
ATOM 1085 C CA . LEU A 1 137 ? 16.062 17.031 -4.293 1 70.38 137 LEU A CA 1
ATOM 1086 C C . LEU A 1 137 ? 16 18.047 -5.438 1 70.38 137 LEU A C 1
ATOM 1088 O O . LEU A 1 137 ? 15.328 19.078 -5.324 1 70.38 137 LEU A O 1
ATOM 1092 N N . ASP A 1 138 ? 16.719 17.672 -6.453 1 66.88 138 ASP A N 1
ATOM 1093 C CA . ASP A 1 138 ? 16.75 18.562 -7.613 1 66.88 138 ASP A CA 1
ATOM 1094 C C . ASP A 1 138 ? 15.375 18.672 -8.258 1 66.88 138 ASP A C 1
ATOM 1096 O O . ASP A 1 138 ? 14.977 19.75 -8.695 1 66.88 138 ASP A O 1
ATOM 1100 N N . PHE A 1 139 ? 14.82 17.641 -8.25 1 59.62 139 PHE A N 1
ATOM 1101 C CA . PHE A 1 139 ? 13.477 17.656 -8.805 1 59.62 139 PHE A CA 1
ATOM 1102 C C . PHE A 1 139 ? 12.555 18.531 -7.984 1 59.62 139 PHE A C 1
ATOM 1104 O O . PHE A 1 139 ? 11.781 19.328 -8.539 1 59.62 139 PHE A O 1
ATOM 1111 N N . GLU A 1 140 ? 12.625 18.359 -6.781 1 64.06 140 GLU A N 1
ATOM 1112 C CA . GLU A 1 140 ? 11.812 19.156 -5.863 1 64.06 140 GLU A CA 1
ATOM 1113 C C . GLU A 1 140 ? 12.109 20.641 -6.012 1 64.06 140 GLU A C 1
ATOM 1115 O O . GLU A 1 140 ? 11.195 21.469 -5.98 1 64.06 140 GLU A O 1
ATOM 1120 N N . ARG A 1 141 ? 13.297 20.984 -6.234 1 62.75 141 ARG A N 1
ATOM 1121 C CA . ARG A 1 141 ? 13.711 22.375 -6.375 1 62.75 141 ARG A CA 1
ATOM 1122 C C . ARG A 1 141 ? 13.25 22.953 -7.707 1 62.75 141 ARG A C 1
ATOM 1124 O O . ARG A 1 141 ? 12.836 24.109 -7.773 1 62.75 141 ARG A O 1
ATOM 1131 N N . GLN A 1 142 ? 13.383 22.203 -8.719 1 54.78 142 GLN A N 1
ATOM 1132 C CA . GLN A 1 142 ? 12.984 22.656 -10.047 1 54.78 142 GLN A CA 1
ATOM 1133 C C . GLN A 1 142 ? 11.484 22.922 -10.109 1 54.78 142 GLN A C 1
ATOM 1135 O O . GLN A 1 142 ? 11.031 23.828 -10.812 1 54.78 142 GLN A O 1
ATOM 1140 N N . ALA A 1 143 ? 10.859 22.219 -9.352 1 53.38 143 ALA A N 1
ATOM 1141 C CA . ALA A 1 143 ? 9.406 22.375 -9.367 1 53.38 143 ALA A CA 1
ATOM 1142 C C . ALA A 1 143 ? 8.984 23.656 -8.641 1 53.38 143 ALA A C 1
ATOM 1144 O O . ALA A 1 143 ? 7.875 24.156 -8.844 1 53.38 143 ALA A O 1
ATOM 1145 N N . ARG A 1 144 ? 9.703 24.281 -7.789 1 56.12 144 ARG A N 1
ATOM 1146 C CA . ARG A 1 144 ? 9.406 25.531 -7.082 1 56.12 144 ARG A CA 1
ATOM 1147 C C . ARG A 1 144 ? 9.586 26.734 -7.996 1 56.12 144 ARG A C 1
ATOM 1149 O O . ARG A 1 144 ? 9.102 27.828 -7.695 1 56.12 144 ARG A O 1
ATOM 1156 N N . GLN A 1 145 ? 10.328 26.5 -9.102 1 48.34 145 GLN A N 1
ATOM 1157 C CA . GLN A 1 145 ? 10.57 27.625 -9.984 1 48.34 145 GLN A CA 1
ATOM 1158 C C . GLN A 1 145 ? 9.477 27.75 -11.039 1 48.34 145 GLN A C 1
ATOM 1160 O O . GLN A 1 145 ? 9.094 28.859 -11.43 1 48.34 145 GLN A O 1
ATOM 1165 N N . MET B 1 1 ? 3.025 -20.719 -9.945 1 98.06 1 MET B N 1
ATOM 1166 C CA . MET B 1 1 ? 1.646 -20.25 -9.891 1 98.06 1 MET B CA 1
ATOM 1167 C C . MET B 1 1 ? 0.762 -21.234 -9.133 1 98.06 1 MET B C 1
ATOM 1169 O O . MET B 1 1 ? -0.143 -20.828 -8.398 1 98.06 1 MET B O 1
ATOM 1173 N N . THR B 1 2 ? 1.084 -22.516 -9.125 1 98.5 2 THR B N 1
ATOM 1174 C CA . THR B 1 2 ? 0.296 -23.516 -8.414 1 98.5 2 THR B CA 1
ATOM 1175 C C . THR B 1 2 ? 0.328 -23.25 -6.914 1 98.5 2 THR B C 1
ATOM 1177 O O . THR B 1 2 ? -0.697 -23.375 -6.238 1 98.5 2 THR B O 1
ATOM 1180 N N . ILE B 1 3 ? 1.479 -22.875 -6.445 1 98.81 3 ILE B N 1
ATOM 1181 C CA . ILE B 1 3 ? 1.622 -22.609 -5.02 1 98.81 3 ILE B CA 1
ATOM 1182 C C . ILE B 1 3 ? 0.872 -21.328 -4.656 1 98.81 3 ILE B C 1
ATOM 1184 O O . ILE B 1 3 ? 0.153 -21.281 -3.656 1 98.81 3 ILE B O 1
ATOM 1188 N N . ALA B 1 4 ? 1.036 -20.281 -5.441 1 98.88 4 ALA B N 1
ATOM 1189 C CA . ALA B 1 4 ? 0.269 -19.062 -5.227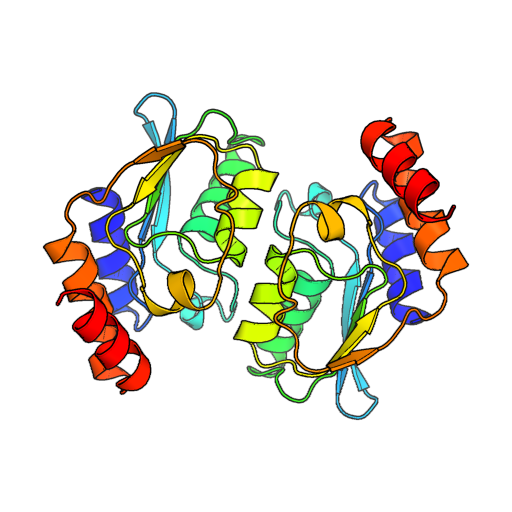 1 98.88 4 ALA B CA 1
ATOM 1190 C C . ALA B 1 4 ? -1.23 -19.344 -5.246 1 98.88 4 ALA B C 1
ATOM 1192 O O . ALA B 1 4 ? -1.981 -18.797 -4.434 1 98.88 4 ALA B O 1
ATOM 1193 N N . PHE B 1 5 ? -1.631 -20.203 -6.152 1 98.88 5 PHE B N 1
ATOM 1194 C CA . PHE B 1 5 ? -3.043 -20.547 -6.285 1 98.88 5 PHE B CA 1
ATOM 1195 C C . PHE B 1 5 ? -3.543 -21.266 -5.043 1 98.88 5 PHE B C 1
ATOM 1197 O O . PHE B 1 5 ? -4.66 -21.031 -4.586 1 98.88 5 PHE B O 1
ATOM 1204 N N . ALA B 1 6 ? -2.76 -22.125 -4.512 1 98.94 6 ALA B N 1
ATOM 1205 C CA . ALA B 1 6 ? -3.123 -22.797 -3.266 1 98.94 6 ALA B CA 1
ATOM 1206 C C . ALA B 1 6 ? -3.34 -21.781 -2.143 1 98.94 6 ALA B C 1
ATOM 1208 O O . ALA B 1 6 ? -4.262 -21.938 -1.34 1 98.94 6 ALA B O 1
ATOM 1209 N N . GLU B 1 7 ? -2.496 -20.781 -2.068 1 98.94 7 GLU B N 1
ATOM 1210 C CA . GLU B 1 7 ? -2.656 -19.719 -1.078 1 98.94 7 GLU B CA 1
ATOM 1211 C C . GLU B 1 7 ? -3.951 -18.938 -1.306 1 98.94 7 GLU B C 1
ATOM 1213 O O . GLU B 1 7 ? -4.617 -18.531 -0.349 1 98.94 7 GLU B O 1
ATOM 1218 N N . ALA B 1 8 ? -4.25 -18.688 -2.568 1 98.88 8 ALA B N 1
ATOM 1219 C CA . ALA B 1 8 ? -5.504 -18.031 -2.9 1 98.88 8 ALA B CA 1
ATOM 1220 C C . ALA B 1 8 ? -6.703 -18.844 -2.439 1 98.88 8 ALA B C 1
ATOM 1222 O O . ALA B 1 8 ? -7.68 -18.297 -1.925 1 98.88 8 ALA B O 1
ATOM 1223 N N . GL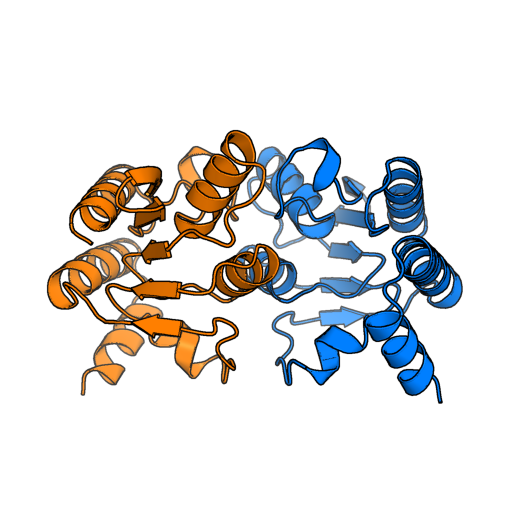N B 1 9 ? -6.609 -20.125 -2.639 1 98.88 9 GLN B N 1
ATOM 1224 C CA . GLN B 1 9 ? -7.676 -21.016 -2.197 1 98.88 9 GLN B CA 1
ATOM 1225 C C . GLN B 1 9 ? -7.852 -20.969 -0.682 1 98.88 9 GLN B C 1
ATOM 1227 O O . GLN B 1 9 ? -8.977 -20.969 -0.18 1 98.88 9 GLN B O 1
ATOM 1232 N N . GLU B 1 10 ? -6.773 -20.922 -0.014 1 98.81 10 GLU B N 1
ATOM 1233 C CA . GLU B 1 10 ? -6.84 -20.797 1.438 1 98.81 10 GLU B CA 1
ATOM 1234 C C . GLU B 1 10 ? -7.496 -19.484 1.843 1 98.81 10 GLU B C 1
ATOM 1236 O O . GLU B 1 10 ? -8.289 -19.438 2.783 1 98.81 10 GLU B O 1
ATOM 1241 N N . ALA B 1 11 ? -7.082 -18.422 1.179 1 98.81 11 ALA B N 1
ATOM 1242 C CA . ALA B 1 11 ? -7.719 -17.141 1.432 1 98.81 11 ALA B CA 1
ATOM 1243 C C . ALA B 1 11 ? -9.227 -17.203 1.19 1 98.81 11 ALA B C 1
ATOM 1245 O O . ALA B 1 11 ? -10.008 -16.672 1.976 1 98.81 11 ALA B O 1
ATOM 1246 N N . PHE B 1 12 ? -9.609 -17.844 0.145 1 98.5 12 PHE B N 1
ATOM 1247 C CA . PHE B 1 12 ? -11.016 -18.047 -0.175 1 98.5 12 PHE B CA 1
ATOM 1248 C C . PHE B 1 12 ? -11.742 -18.719 0.979 1 98.5 12 PHE B C 1
ATOM 1250 O O . PHE B 1 12 ? -12.805 -18.281 1.404 1 98.5 12 PHE B O 1
ATOM 1257 N N . SER B 1 13 ? -11.172 -19.734 1.47 1 98.19 13 SER B N 1
ATOM 1258 C CA . SER B 1 13 ? -11.781 -20.547 2.527 1 98.19 13 SER B CA 1
ATOM 1259 C C . SER B 1 13 ? -11.938 -19.734 3.811 1 98.19 13 SER B C 1
ATOM 1261 O O . SER B 1 13 ? -12.836 -20 4.609 1 98.19 13 SER B O 1
ATOM 1263 N N . ARG B 1 14 ? -11.164 -18.688 4.02 1 96.75 14 ARG B N 1
ATOM 1264 C CA . ARG B 1 14 ? -11.203 -17.844 5.215 1 96.75 14 ARG B CA 1
ATOM 1265 C C . ARG B 1 14 ? -12.141 -16.656 5.02 1 96.75 14 ARG B C 1
ATOM 1267 O O . ARG B 1 14 ? -12.242 -15.789 5.891 1 96.75 14 ARG B O 1
ATOM 1274 N N . GLY B 1 15 ? -12.719 -16.594 3.832 1 96.44 15 GLY B N 1
ATOM 1275 C CA . GLY B 1 15 ? -13.672 -15.523 3.592 1 96.44 15 GLY B CA 1
ATOM 1276 C C . GLY B 1 15 ? -13.039 -14.281 3 1 96.44 15 GLY B C 1
ATOM 1277 O O . GLY B 1 15 ? -13.68 -13.227 2.93 1 96.44 15 GLY B O 1
ATOM 1278 N N . GLU B 1 16 ? -11.805 -14.367 2.572 1 97.94 16 GLU B N 1
ATOM 1279 C CA . GLU B 1 16 ? -11.078 -13.258 1.96 1 97.94 16 GLU B CA 1
ATOM 1280 C C . GLU B 1 16 ? -11.312 -13.211 0.453 1 97.94 16 GLU B C 1
ATOM 1282 O O . GLU B 1 16 ? -11.75 -14.195 -0.145 1 97.94 16 GLU B O 1
ATOM 1287 N N . TYR B 1 17 ? -11.117 -11.984 -0.141 1 96.19 17 TYR B N 1
ATOM 1288 C CA . TYR B 1 17 ? -10.875 -12.047 -1.577 1 96.19 17 TYR B CA 1
ATOM 1289 C C . TYR B 1 17 ? -9.703 -12.969 -1.893 1 96.19 17 TYR B C 1
ATOM 1291 O O . TYR B 1 17 ? -8.625 -12.836 -1.301 1 96.19 17 TYR B O 1
ATOM 1299 N N . PRO B 1 18 ? -9.891 -13.898 -2.764 1 98.12 18 PRO B N 1
ATOM 1300 C CA . PRO B 1 18 ? -8.938 -15 -2.92 1 98.12 18 PRO B CA 1
ATOM 1301 C C . PRO B 1 18 ? -7.762 -14.641 -3.826 1 98.12 18 PRO B C 1
ATOM 1303 O O . PRO B 1 18 ? -7.738 -15.023 -4.996 1 98.12 18 PRO B O 1
ATOM 1306 N N . VAL B 1 19 ? -6.852 -13.977 -3.387 1 98.56 19 VAL B N 1
ATOM 1307 C CA . VAL B 1 19 ? -5.582 -13.688 -4.055 1 98.56 19 VAL B CA 1
ATOM 1308 C C . VAL B 1 19 ? -4.438 -14.352 -3.289 1 98.56 19 VAL B C 1
ATOM 1310 O O . VAL B 1 19 ? -4.422 -14.344 -2.057 1 98.56 19 VAL B O 1
ATOM 1313 N N . GLY B 1 20 ? -3.578 -15 -3.963 1 98.94 20 GLY B N 1
ATOM 1314 C CA . GLY B 1 20 ? -2.387 -15.625 -3.412 1 98.94 20 GLY B CA 1
ATOM 1315 C C . GLY B 1 20 ? -1.105 -15.156 -4.074 1 98.94 20 GLY B C 1
ATOM 1316 O O . GLY B 1 20 ? -1.112 -14.766 -5.246 1 98.94 20 GLY B O 1
ATOM 1317 N N . ALA B 1 21 ? -0.015 -15.219 -3.328 1 98.94 21 ALA B N 1
ATOM 1318 C CA . ALA B 1 21 ? 1.274 -14.766 -3.846 1 98.94 21 ALA B CA 1
ATOM 1319 C C . ALA B 1 21 ? 2.416 -15.602 -3.271 1 98.94 21 ALA B C 1
ATOM 1321 O O . ALA B 1 21 ? 2.283 -16.188 -2.197 1 98.94 21 ALA B O 1
ATOM 1322 N N . VAL B 1 22 ? 3.502 -15.641 -3.98 1 98.94 22 VAL B N 1
ATOM 1323 C CA . VAL B 1 22 ? 4.734 -16.312 -3.588 1 98.94 22 VAL B CA 1
ATOM 1324 C C . VAL B 1 22 ? 5.938 -15.461 -3.984 1 98.94 22 VAL B C 1
ATOM 1326 O O . VAL B 1 22 ? 5.969 -14.891 -5.074 1 98.94 22 VAL B O 1
ATOM 1329 N N . LEU B 1 23 ? 6.777 -15.328 -3.119 1 98.75 23 LEU B N 1
ATOM 1330 C CA . LEU B 1 23 ? 8.062 -14.695 -3.377 1 98.75 23 LEU B CA 1
ATOM 1331 C C . LEU B 1 23 ? 9.164 -15.75 -3.549 1 98.75 23 LEU B C 1
ATOM 1333 O O . LEU B 1 23 ? 9.398 -16.562 -2.648 1 98.75 23 LEU B O 1
ATOM 1337 N N . LEU B 1 24 ? 9.789 -15.727 -4.723 1 98.56 24 LEU B N 1
ATOM 1338 C CA . LEU B 1 24 ? 10.797 -16.719 -5.051 1 98.56 24 LEU B CA 1
ATOM 1339 C C . LEU B 1 24 ? 12.164 -16.062 -5.246 1 98.56 24 LEU B C 1
ATOM 1341 O O . LEU B 1 24 ? 12.258 -14.984 -5.84 1 98.56 24 LEU B O 1
ATOM 1345 N N . ARG B 1 25 ? 13.172 -16.734 -4.766 1 97.94 25 ARG B N 1
ATOM 1346 C CA . ARG B 1 25 ? 14.555 -16.359 -5.031 1 97.94 25 ARG B CA 1
ATOM 1347 C C . ARG B 1 25 ? 15.383 -17.562 -5.461 1 97.94 25 ARG B C 1
ATOM 1349 O O . ARG B 1 25 ? 15.555 -18.5 -4.691 1 97.94 25 ARG B O 1
ATOM 1356 N N . ASP B 1 26 ? 15.906 -17.516 -6.621 1 96 26 ASP B N 1
ATOM 1357 C CA . ASP B 1 26 ? 16.75 -18.594 -7.129 1 96 26 ASP B CA 1
ATOM 1358 C C . ASP B 1 26 ? 16.094 -19.953 -6.945 1 96 26 ASP B C 1
ATOM 1360 O O . ASP B 1 26 ? 16.703 -20.891 -6.426 1 96 26 ASP B O 1
ATOM 1364 N N . GLY B 1 27 ? 14.805 -19.938 -7.223 1 95.31 27 GLY B N 1
ATOM 1365 C CA . GLY B 1 27 ? 14.07 -21.203 -7.203 1 95.31 27 GLY B CA 1
ATOM 1366 C C . GLY B 1 27 ? 13.594 -21.594 -5.816 1 95.31 27 GLY B C 1
ATOM 1367 O O . GLY B 1 27 ? 12.867 -22.578 -5.66 1 95.31 27 GLY B O 1
ATOM 1368 N N . GLU B 1 28 ? 13.914 -20.797 -4.812 1 97.94 28 GLU B N 1
ATOM 1369 C CA . GLU B 1 28 ? 13.508 -21.078 -3.439 1 97.94 28 GLU B CA 1
ATOM 1370 C C . GLU B 1 28 ? 12.359 -20.172 -3.01 1 97.94 28 GLU B C 1
ATOM 1372 O O . GLU B 1 28 ? 12.367 -18.969 -3.312 1 97.94 28 GLU B O 1
ATOM 1377 N N . ILE B 1 29 ? 11.461 -20.781 -2.293 1 98.75 29 ILE B N 1
ATOM 1378 C CA . ILE B 1 29 ? 10.352 -20 -1.764 1 98.75 29 ILE B CA 1
ATOM 1379 C C . ILE B 1 29 ? 10.805 -19.219 -0.529 1 98.75 29 ILE B C 1
ATOM 1381 O O . ILE B 1 29 ? 11.234 -19.812 0.461 1 98.75 29 ILE B O 1
ATOM 1385 N N . ILE B 1 30 ? 10.719 -17.969 -0.605 1 98.81 30 ILE B N 1
ATOM 1386 C CA . ILE B 1 30 ? 11.078 -17.109 0.517 1 98.81 30 ILE B CA 1
ATOM 1387 C C . ILE B 1 30 ? 9.852 -16.875 1.397 1 98.81 30 ILE B C 1
ATOM 1389 O O . ILE B 1 30 ? 9.961 -16.859 2.627 1 98.81 30 ILE B O 1
ATOM 1393 N N . ALA B 1 31 ? 8.688 -16.719 0.752 1 98.88 31 ALA B N 1
ATOM 1394 C CA . ALA B 1 31 ? 7.434 -16.469 1.452 1 98.88 31 ALA B CA 1
ATOM 1395 C C . ALA B 1 31 ? 6.23 -16.797 0.573 1 98.88 31 ALA B C 1
ATOM 1397 O O . ALA B 1 31 ? 6.336 -16.812 -0.655 1 98.88 31 ALA B O 1
ATOM 1398 N N . LYS B 1 32 ? 5.195 -17.125 1.105 1 98.94 32 LYS B N 1
ATOM 1399 C CA . LYS B 1 32 ? 3.904 -17.359 0.46 1 98.94 32 LYS B CA 1
ATOM 1400 C C . LYS B 1 32 ? 2.752 -16.938 1.367 1 98.94 32 LYS B C 1
ATOM 1402 O O . LYS B 1 32 ? 2.84 -17.062 2.59 1 98.94 32 LYS B O 1
ATOM 1407 N N . ALA B 1 33 ? 1.69 -16.453 0.792 1 98.94 33 ALA B N 1
ATOM 1408 C CA . ALA B 1 33 ? 0.544 -16 1.575 1 98.94 33 ALA B CA 1
ATOM 1409 C C . ALA B 1 33 ? -0.671 -15.766 0.682 1 98.94 33 ALA B C 1
ATOM 1411 O O . ALA B 1 33 ? -0.53 -15.539 -0.523 1 98.94 33 ALA B O 1
ATOM 1412 N N . GLY B 1 34 ? -1.802 -15.867 1.229 1 98.94 34 GLY B N 1
ATOM 1413 C CA . GLY B 1 34 ? -3.047 -15.328 0.706 1 98.94 34 GLY B CA 1
ATOM 1414 C C . GLY B 1 34 ? -3.527 -14.102 1.452 1 98.94 34 GLY B C 1
ATOM 1415 O O . GLY B 1 34 ? -3.029 -13.789 2.537 1 98.94 34 GLY B O 1
ATOM 1416 N N . ASN B 1 35 ? -4.398 -13.398 0.768 1 98.75 35 ASN B N 1
ATOM 1417 C CA . ASN B 1 35 ? -4.965 -12.242 1.445 1 98.75 35 ASN B CA 1
ATOM 1418 C C . ASN B 1 35 ? -5.383 -12.57 2.875 1 98.75 35 ASN B C 1
ATOM 1420 O O . ASN B 1 35 ? -5.926 -13.648 3.131 1 98.75 35 ASN B O 1
ATOM 1424 N N . ARG B 1 36 ? -5.23 -11.594 3.791 1 98.69 36 ARG B N 1
ATOM 1425 C CA . ARG B 1 36 ? -5.645 -11.742 5.184 1 98.69 36 ARG B CA 1
ATOM 1426 C C . ARG B 1 36 ? -6.23 -10.445 5.723 1 98.69 36 ARG B C 1
ATOM 1428 O O . ARG B 1 36 ? -6.023 -10.102 6.891 1 98.69 36 ARG B O 1
ATOM 1435 N N . CYS B 1 37 ? -6.824 -9.648 4.902 1 97.81 37 CYS B N 1
ATOM 1436 C CA . CYS B 1 37 ? -7.371 -8.359 5.312 1 97.81 37 CYS B CA 1
ATOM 1437 C C . CYS B 1 37 ? -8.352 -8.523 6.469 1 97.81 37 CYS B C 1
ATOM 1439 O O . CYS B 1 37 ? -8.258 -7.812 7.473 1 97.81 37 CYS B O 1
ATOM 1441 N N . VAL B 1 38 ? -9.281 -9.445 6.371 1 96.25 38 VAL B N 1
ATOM 1442 C CA . VAL B 1 38 ? -10.312 -9.672 7.379 1 96.25 38 VAL B CA 1
ATOM 1443 C C . VAL B 1 38 ? -9.688 -10.305 8.617 1 96.25 38 VAL B C 1
ATOM 1445 O O . VAL B 1 38 ? -9.836 -9.789 9.734 1 96.25 38 VAL B O 1
ATOM 1448 N N . ALA B 1 39 ? -8.922 -11.336 8.43 1 97.31 39 ALA B N 1
ATOM 1449 C CA . ALA B 1 39 ? -8.352 -12.102 9.531 1 97.31 39 ALA B CA 1
ATOM 1450 C C . ALA B 1 39 ? -7.43 -11.227 10.383 1 97.31 39 ALA B C 1
ATOM 1452 O O . ALA B 1 39 ? -7.422 -11.336 11.609 1 97.31 39 ALA B O 1
ATOM 1453 N N . ASP B 1 40 ? -6.672 -10.312 9.758 1 97.5 40 ASP B N 1
ATOM 1454 C CA . ASP B 1 40 ? -5.688 -9.5 10.469 1 97.5 40 ASP B CA 1
ATOM 1455 C C . ASP B 1 40 ? -6.262 -8.141 10.836 1 97.5 40 ASP B C 1
ATOM 1457 O O . ASP B 1 40 ? -5.59 -7.328 11.484 1 97.5 40 ASP B O 1
ATOM 1461 N N . VAL B 1 41 ? -7.512 -7.855 10.391 1 96.88 41 VAL B N 1
ATOM 1462 C CA . VAL B 1 41 ? -8.109 -6.531 10.547 1 96.88 41 VAL B CA 1
ATOM 1463 C C . VAL B 1 41 ? -7.148 -5.469 10.016 1 96.88 41 VAL B C 1
ATOM 1465 O O . VAL B 1 41 ? -6.84 -4.5 10.711 1 96.88 41 VAL B O 1
ATOM 1468 N N . ASP B 1 42 ? -6.648 -5.699 8.859 1 97.94 42 ASP B N 1
ATOM 1469 C CA . ASP B 1 42 ? -5.676 -4.859 8.172 1 97.94 42 ASP B CA 1
ATOM 1470 C C . ASP B 1 42 ? -6.012 -4.742 6.684 1 97.94 42 ASP B C 1
ATOM 1472 O O . ASP B 1 42 ? -5.785 -5.68 5.914 1 97.94 42 ASP B O 1
ATOM 1476 N N . PRO B 1 43 ? -6.48 -3.604 6.293 1 97.25 43 PRO B N 1
ATOM 1477 C CA . PRO B 1 43 ? -6.914 -3.455 4.902 1 97.25 43 PRO B CA 1
ATOM 1478 C C . PRO B 1 43 ? -5.754 -3.547 3.91 1 97.25 43 PRO B C 1
ATOM 1480 O O . PRO B 1 43 ? -5.98 -3.633 2.699 1 97.25 43 PRO B O 1
ATOM 1483 N N . THR B 1 44 ? -4.512 -3.537 4.391 1 97.75 44 THR B N 1
ATOM 1484 C CA . THR B 1 44 ? -3.352 -3.58 3.504 1 97.75 44 THR B CA 1
ATOM 1485 C C . THR B 1 44 ? -2.812 -5.004 3.391 1 97.75 44 THR B C 1
ATOM 1487 O O . THR B 1 44 ? -1.872 -5.258 2.635 1 97.75 44 THR B O 1
ATOM 1490 N N . ALA B 1 45 ? -3.453 -5.934 4.078 1 98.5 45 ALA B N 1
ATOM 1491 C CA . ALA B 1 45 ? -2.922 -7.293 4.145 1 98.5 45 ALA B CA 1
ATOM 1492 C C . ALA B 1 45 ? -3.258 -8.078 2.875 1 98.5 45 ALA B C 1
ATOM 1494 O O . ALA B 1 45 ? -3.803 -9.18 2.945 1 98.5 45 ALA B O 1
ATOM 1495 N N . HIS B 1 46 ? -2.9 -7.516 1.762 1 98.62 46 HIS B N 1
ATOM 1496 C CA . HIS B 1 46 ? -2.936 -8.227 0.49 1 98.62 46 HIS B CA 1
ATOM 1497 C C . HIS B 1 46 ? -1.811 -9.258 0.402 1 98.62 46 HIS B C 1
ATOM 1499 O O . HIS B 1 46 ? -0.751 -9.078 1.005 1 98.62 46 HIS B O 1
ATOM 1505 N N . ALA B 1 47 ? -2.047 -10.297 -0.344 1 98.88 47 ALA B N 1
ATOM 1506 C CA . ALA B 1 47 ? -1.089 -11.391 -0.482 1 98.88 47 ALA B CA 1
ATOM 1507 C C . ALA B 1 47 ? 0.288 -10.867 -0.881 1 98.88 47 ALA B C 1
ATOM 1509 O O . ALA B 1 47 ? 1.301 -11.25 -0.293 1 98.88 47 ALA B O 1
ATOM 1510 N N . GLU B 1 48 ? 0.381 -9.961 -1.919 1 98.62 48 GLU B N 1
ATOM 1511 C CA . GLU B 1 48 ? 1.641 -9.398 -2.391 1 98.62 48 GLU B CA 1
ATOM 1512 C C . GLU B 1 48 ? 2.369 -8.664 -1.271 1 98.62 48 GLU B C 1
ATOM 1514 O O . GLU B 1 48 ? 3.574 -8.836 -1.086 1 98.62 48 GLU B O 1
ATOM 1519 N N . VAL B 1 49 ? 1.637 -7.855 -0.531 1 98.69 49 VAL B N 1
ATOM 1520 C CA . VAL B 1 49 ? 2.197 -7.078 0.57 1 98.69 49 VAL B CA 1
ATOM 1521 C C . VAL B 1 49 ? 2.719 -8.023 1.654 1 98.69 49 VAL B C 1
ATOM 1523 O O . VAL B 1 49 ? 3.818 -7.828 2.176 1 98.69 49 VAL B O 1
ATOM 1526 N N . LEU B 1 50 ? 1.947 -9.023 1.958 1 98.88 50 LEU B N 1
ATOM 1527 C CA . LEU B 1 50 ? 2.303 -9.953 3.025 1 98.88 50 LEU B CA 1
ATOM 1528 C C . LEU B 1 50 ? 3.605 -10.68 2.701 1 98.88 50 LEU B C 1
ATOM 1530 O O . LEU B 1 50 ? 4.477 -10.812 3.564 1 98.88 50 LEU B O 1
ATOM 1534 N N . VAL B 1 51 ? 3.76 -11.148 1.494 1 98.94 51 VAL B N 1
ATOM 1535 C CA . VAL B 1 51 ? 4.965 -11.906 1.176 1 98.94 51 VAL B CA 1
ATOM 1536 C C . VAL B 1 51 ? 6.164 -10.969 1.102 1 98.94 51 VAL B C 1
ATOM 1538 O O . VAL B 1 51 ? 7.285 -11.359 1.442 1 98.94 51 VAL B O 1
ATOM 1541 N N . ILE B 1 52 ? 5.941 -9.742 0.683 1 98.69 52 ILE B N 1
ATOM 1542 C CA . ILE B 1 52 ? 7.023 -8.766 0.644 1 98.69 52 ILE B CA 1
ATOM 1543 C C . ILE B 1 52 ? 7.48 -8.438 2.064 1 98.69 52 ILE B C 1
ATOM 1545 O O . ILE B 1 52 ? 8.68 -8.414 2.352 1 98.69 52 ILE B O 1
ATOM 1549 N N . ARG B 1 53 ? 6.523 -8.195 2.982 1 98.62 53 ARG B N 1
ATOM 1550 C CA . ARG B 1 53 ? 6.863 -7.91 4.371 1 98.62 53 ARG B CA 1
ATOM 1551 C C . ARG B 1 53 ? 7.625 -9.07 4.996 1 98.62 53 ARG B C 1
ATOM 1553 O O . ARG B 1 53 ? 8.633 -8.867 5.676 1 98.62 53 ARG B O 1
ATOM 1560 N N . GLU B 1 54 ? 7.156 -10.266 4.758 1 98.69 54 GLU B N 1
ATOM 1561 C CA . GLU B 1 54 ? 7.836 -11.445 5.289 1 98.69 54 GLU B CA 1
ATOM 1562 C C . GLU B 1 54 ? 9.234 -11.594 4.695 1 98.69 54 GLU B C 1
ATOM 1564 O O . GLU B 1 54 ? 10.195 -11.859 5.418 1 98.69 54 GLU B O 1
ATOM 1569 N N . GLY B 1 55 ? 9.352 -11.445 3.379 1 98.38 55 GLY B N 1
ATOM 1570 C CA . GLY B 1 55 ? 10.656 -11.508 2.73 1 98.38 55 GLY B CA 1
ATOM 1571 C C . GLY B 1 55 ? 11.633 -10.477 3.258 1 98.38 55 GLY B C 1
ATOM 1572 O O . GLY B 1 55 ? 12.812 -10.781 3.449 1 98.38 55 GLY B O 1
ATOM 1573 N N . TYR B 1 56 ? 11.117 -9.305 3.449 1 96.44 56 TYR B N 1
ATOM 1574 C CA . TYR B 1 56 ? 11.961 -8.227 3.949 1 96.44 56 TYR B CA 1
ATOM 1575 C C . TYR B 1 56 ? 12.469 -8.539 5.352 1 96.44 56 TYR B C 1
ATOM 1577 O O . TYR B 1 56 ? 13.609 -8.219 5.691 1 96.44 56 TYR B O 1
ATOM 1585 N N . LYS B 1 57 ? 11.617 -9.078 6.184 1 97.19 57 LYS B N 1
ATOM 1586 C CA . LYS B 1 57 ? 12.031 -9.477 7.523 1 97.19 57 LYS B CA 1
ATOM 1587 C C . LYS B 1 57 ? 13.148 -10.516 7.469 1 97.19 57 LYS B C 1
ATOM 1589 O O . LYS B 1 57 ? 14.078 -10.484 8.281 1 97.19 57 LYS B O 1
ATOM 1594 N N . LYS B 1 58 ? 13.102 -11.375 6.512 1 97.44 58 LYS B N 1
ATOM 1595 C CA . LYS B 1 58 ? 14.055 -12.477 6.383 1 97.44 58 LYS B CA 1
ATOM 1596 C C . LYS B 1 58 ? 15.352 -12.008 5.715 1 97.44 58 LYS B C 1
ATOM 1598 O O . LYS B 1 58 ? 16.438 -12.422 6.102 1 97.44 58 LYS B O 1
ATOM 1603 N N . LEU B 1 59 ? 15.219 -11.125 4.688 1 97.25 59 LEU B N 1
ATOM 1604 C CA . LEU B 1 59 ? 16.344 -10.914 3.783 1 97.25 59 LEU B CA 1
ATOM 1605 C C . LEU B 1 59 ? 16.797 -9.461 3.82 1 97.25 59 LEU B C 1
ATOM 1607 O O . LEU B 1 59 ? 17.875 -9.125 3.307 1 97.25 59 LEU B O 1
ATOM 1611 N N . ARG B 1 60 ? 15.992 -8.594 4.328 1 96.19 60 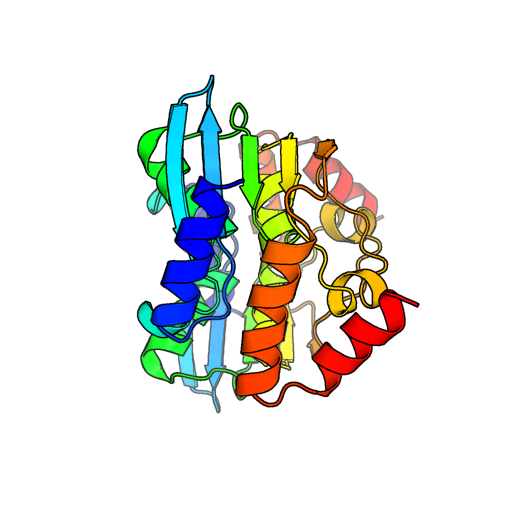ARG B N 1
ATOM 1612 C CA . ARG B 1 60 ? 16.234 -7.152 4.41 1 96.19 60 ARG B CA 1
ATOM 1613 C C . ARG B 1 60 ? 16.219 -6.52 3.021 1 96.19 60 ARG B C 1
ATOM 1615 O O . ARG B 1 60 ? 16.312 -5.297 2.893 1 96.19 60 ARG B O 1
ATOM 1622 N N . SER B 1 61 ? 16.141 -7.328 2.002 1 96.75 61 SER B N 1
ATOM 1623 C CA . SER B 1 61 ? 15.922 -6.918 0.62 1 96.75 61 SER B CA 1
ATOM 1624 C C . SER B 1 61 ? 15.281 -8.039 -0.191 1 96.75 61 SER B C 1
ATOM 1626 O O . SER B 1 61 ? 15.586 -9.219 0.017 1 96.75 61 SER B O 1
ATOM 1628 N N . VAL B 1 62 ? 14.438 -7.57 -1.173 1 97.88 62 VAL B N 1
ATOM 1629 C CA . VAL B 1 62 ? 13.797 -8.594 -1.997 1 97.88 62 VAL B CA 1
ATOM 1630 C C . VAL B 1 62 ? 13.93 -8.227 -3.473 1 97.88 62 VAL B C 1
ATOM 1632 O O . VAL B 1 62 ? 13.141 -8.672 -4.305 1 97.88 62 VAL B O 1
ATOM 1635 N N . SER B 1 63 ? 14.883 -7.406 -3.789 1 96.81 63 SER B N 1
ATOM 1636 C CA . SER B 1 63 ? 15.055 -6.887 -5.141 1 96.81 63 SER B CA 1
ATOM 1637 C C . SER B 1 63 ? 15.43 -8 -6.117 1 96.81 63 SER B C 1
ATOM 1639 O O . SER B 1 63 ? 15.219 -7.867 -7.324 1 96.81 63 SER B O 1
ATOM 1641 N N . ASP B 1 64 ? 16.031 -9.086 -5.613 1 97.25 64 ASP B N 1
ATOM 1642 C CA . ASP B 1 64 ? 16.469 -10.172 -6.48 1 97.25 64 ASP B CA 1
ATOM 1643 C C . ASP B 1 64 ? 15.445 -11.312 -6.496 1 97.25 64 ASP B C 1
ATOM 1645 O O . ASP B 1 64 ? 15.727 -12.398 -6.992 1 97.25 64 ASP B O 1
ATOM 1649 N N . CYS B 1 65 ? 14.273 -11.031 -5.973 1 98.12 65 CYS B N 1
ATOM 1650 C CA . CYS B 1 65 ? 13.211 -12.031 -5.949 1 98.12 65 CYS B CA 1
ATOM 1651 C C . CYS B 1 65 ? 12.25 -11.836 -7.117 1 98.12 65 CYS B C 1
ATOM 1653 O O . CYS B 1 65 ? 12.211 -10.766 -7.719 1 98.12 65 CYS B O 1
ATOM 1655 N N . THR B 1 66 ? 11.555 -12.875 -7.461 1 98.31 66 THR B N 1
ATOM 1656 C CA . THR B 1 66 ? 10.406 -12.852 -8.367 1 98.31 66 THR B CA 1
ATOM 1657 C C . THR B 1 66 ? 9.102 -13.023 -7.59 1 98.31 66 THR B C 1
ATOM 1659 O O . THR B 1 66 ? 9.016 -13.859 -6.695 1 98.31 66 THR B O 1
ATOM 1662 N N . LEU B 1 67 ? 8.133 -12.211 -7.945 1 98.62 67 LEU B N 1
ATOM 1663 C CA . LEU B 1 67 ? 6.836 -12.281 -7.285 1 98.62 67 LEU B CA 1
ATOM 1664 C C . LEU B 1 67 ? 5.812 -12.977 -8.172 1 98.62 67 LEU B C 1
ATOM 1666 O O . LEU B 1 67 ? 5.602 -12.57 -9.32 1 98.62 67 LEU B O 1
ATOM 1670 N N . TYR B 1 68 ? 5.254 -14.023 -7.707 1 98.75 68 TYR B N 1
ATOM 1671 C CA . TYR B 1 68 ? 4.094 -14.656 -8.32 1 98.75 68 TYR B CA 1
ATOM 1672 C C . TYR B 1 68 ? 2.809 -14.258 -7.609 1 98.75 68 TYR B C 1
ATOM 1674 O O . TYR B 1 68 ? 2.746 -14.258 -6.379 1 98.75 68 TYR B O 1
ATOM 1682 N N . THR B 1 69 ? 1.793 -13.93 -8.344 1 98.62 69 THR B N 1
ATOM 1683 C CA . THR B 1 69 ? 0.507 -13.562 -7.758 1 98.62 69 THR B CA 1
ATOM 1684 C C . THR B 1 69 ? -0.642 -14 -8.664 1 98.62 69 THR B C 1
ATOM 1686 O O . THR B 1 69 ? -0.52 -13.969 -9.891 1 98.62 69 THR B O 1
ATOM 1689 N N . THR B 1 70 ? -1.725 -14.391 -8.07 1 98.56 70 THR B N 1
ATOM 1690 C CA . THR B 1 70 ? -2.818 -14.969 -8.844 1 98.56 70 THR B CA 1
ATOM 1691 C C . THR B 1 70 ? -3.617 -13.875 -9.547 1 98.56 70 THR B C 1
ATOM 1693 O O . THR B 1 70 ? -4.367 -14.156 -10.484 1 98.56 70 THR B O 1
ATOM 1696 N N . LEU B 1 71 ? -3.5 -12.648 -9.07 1 95.94 71 LEU B N 1
ATOM 1697 C CA . LEU B 1 71 ? -4.152 -11.484 -9.664 1 95.94 71 LEU B CA 1
ATOM 1698 C C . LEU B 1 71 ? -3.162 -10.352 -9.875 1 95.94 71 LEU B C 1
ATOM 1700 O O . LEU B 1 71 ? -2.346 -10.062 -8.992 1 95.94 71 LEU B O 1
ATOM 1704 N N . PHE B 1 72 ? -3.232 -9.766 -10.977 1 92.94 72 PHE B N 1
ATOM 1705 C CA . PHE B 1 72 ? -2.357 -8.625 -11.227 1 92.94 72 PHE B CA 1
ATOM 1706 C C . PHE B 1 72 ? -2.459 -7.609 -10.102 1 92.94 72 PHE B C 1
ATOM 1708 O O . PHE B 1 72 ? -3.561 -7.27 -9.656 1 92.94 72 PHE B O 1
ATOM 1715 N N . PRO B 1 73 ? -1.341 -7.066 -9.641 1 93.12 73 PRO B N 1
ATOM 1716 C CA . PRO B 1 73 ? -1.318 -6.242 -8.43 1 93.12 73 PRO B CA 1
ATOM 1717 C C . PRO B 1 73 ? -2.158 -4.977 -8.57 1 93.12 73 PRO B C 1
ATOM 1719 O O . PRO B 1 73 ? -2.178 -4.352 -9.633 1 93.12 73 PRO B O 1
ATOM 1722 N N . CYS B 1 74 ? -2.859 -4.625 -7.535 1 89.62 74 CYS B N 1
ATOM 1723 C CA . CYS B 1 74 ? -3.512 -3.322 -7.453 1 89.62 74 CYS B CA 1
ATOM 1724 C C . CYS B 1 74 ? -2.482 -2.207 -7.312 1 89.62 74 CYS B C 1
ATOM 1726 O O . CYS B 1 74 ? -1.303 -2.471 -7.078 1 89.62 74 CYS B O 1
ATOM 1728 N N . PRO B 1 75 ? -2.857 -0.993 -7.367 1 86.56 75 PRO B N 1
ATOM 1729 C CA . PRO B 1 75 ? -1.893 0.106 -7.293 1 86.56 75 PRO B CA 1
ATOM 1730 C C . PRO B 1 75 ? -1.108 0.115 -5.984 1 86.56 75 PRO B C 1
ATOM 1732 O O . PRO B 1 75 ? 0.083 0.435 -5.977 1 86.56 75 PRO B O 1
ATOM 1735 N N . MET B 1 76 ? -1.748 -0.172 -4.879 1 91.62 76 MET B N 1
ATOM 1736 C CA . MET B 1 76 ? -1.053 -0.256 -3.598 1 91.62 76 MET B CA 1
ATOM 1737 C C . MET B 1 76 ? 0.09 -1.264 -3.664 1 91.62 76 MET B C 1
ATOM 1739 O O . MET B 1 76 ? 1.224 -0.948 -3.299 1 91.62 76 MET B O 1
ATOM 1743 N N . CYS B 1 77 ? -0.202 -2.406 -4.18 1 95.06 77 CYS B N 1
ATOM 1744 C CA . CYS B 1 77 ? 0.785 -3.477 -4.25 1 95.06 77 CYS B CA 1
ATOM 1745 C C . CYS B 1 77 ? 1.848 -3.17 -5.301 1 95.06 77 CYS B C 1
ATOM 1747 O O . CYS B 1 77 ? 3.025 -3.48 -5.105 1 95.06 77 CYS B O 1
ATOM 1749 N N . GLU B 1 78 ? 1.416 -2.605 -6.438 1 90.56 78 GLU B N 1
ATOM 1750 C CA . GLU B 1 78 ? 2.389 -2.268 -7.473 1 90.56 78 GLU B CA 1
ATOM 1751 C C . GLU B 1 78 ? 3.436 -1.29 -6.949 1 90.56 78 GLU B C 1
ATOM 1753 O O . GLU B 1 78 ? 4.633 -1.464 -7.191 1 90.56 78 GLU B O 1
ATOM 1758 N N . LYS B 1 79 ? 2.934 -0.289 -6.332 1 88.94 79 LYS B N 1
ATOM 1759 C CA . LYS B 1 79 ? 3.877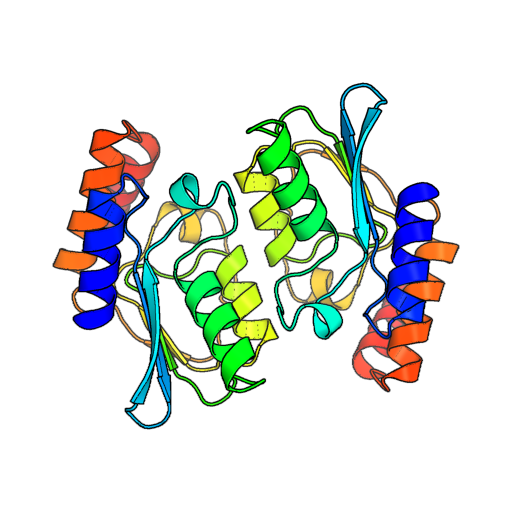 0.681 -5.785 1 88.94 79 LYS B CA 1
ATOM 1760 C C . LYS B 1 79 ? 4.805 0.029 -4.762 1 88.94 79 LYS B C 1
ATOM 1762 O O . LYS B 1 79 ? 6 0.323 -4.723 1 88.94 79 LYS B O 1
ATOM 1767 N N . THR B 1 80 ? 4.27 -0.828 -3.924 1 94.75 80 THR B N 1
ATOM 1768 C CA . THR B 1 80 ? 5.082 -1.553 -2.955 1 94.75 80 THR B CA 1
ATOM 1769 C C . THR B 1 80 ? 6.172 -2.359 -3.658 1 94.75 80 THR B C 1
ATOM 1771 O O . THR B 1 80 ? 7.34 -2.309 -3.266 1 94.75 80 THR B O 1
ATOM 1774 N N . ILE B 1 81 ? 5.785 -3.031 -4.723 1 95.19 81 ILE B N 1
ATOM 1775 C CA . ILE B 1 81 ? 6.676 -3.883 -5.5 1 95.19 81 ILE B CA 1
ATOM 1776 C C . ILE B 1 81 ? 7.832 -3.051 -6.055 1 95.19 81 ILE B C 1
ATOM 1778 O O . ILE B 1 81 ? 9 -3.424 -5.91 1 95.19 81 ILE B O 1
ATOM 1782 N N . VAL B 1 82 ? 7.508 -1.916 -6.586 1 91.38 82 VAL B N 1
ATOM 1783 C CA . VAL B 1 82 ? 8.523 -1.07 -7.207 1 91.38 82 VAL B CA 1
ATOM 1784 C C . VAL B 1 82 ? 9.43 -0.479 -6.133 1 91.38 82 VAL B C 1
ATOM 1786 O O . VAL B 1 82 ? 10.641 -0.384 -6.32 1 91.38 82 VAL B O 1
ATOM 1789 N N . GLU B 1 83 ? 8.867 -0.125 -5.027 1 90.56 83 GLU B N 1
ATOM 1790 C CA . GLU B 1 83 ? 9.617 0.518 -3.953 1 90.56 83 GLU B CA 1
ATOM 1791 C C . GLU B 1 83 ? 10.664 -0.425 -3.375 1 90.56 83 GLU B C 1
ATOM 1793 O O . GLU B 1 83 ? 11.742 0.013 -2.971 1 90.56 83 GLU B O 1
ATOM 1798 N N . VAL B 1 84 ? 10.359 -1.677 -3.385 1 95.69 84 VAL B N 1
ATOM 1799 C CA . VAL B 1 84 ? 11.281 -2.621 -2.764 1 95.69 84 VAL B CA 1
ATOM 1800 C C . VAL B 1 84 ? 12.242 -3.176 -3.812 1 95.69 84 VAL B C 1
ATOM 1802 O O . VAL B 1 84 ? 13.102 -4.004 -3.502 1 95.69 84 VAL B O 1
ATOM 1805 N N . GLY B 1 85 ? 12 -2.877 -5.062 1 95.12 85 GLY B N 1
ATOM 1806 C CA . GLY B 1 85 ? 12.977 -3.154 -6.105 1 95.12 85 GLY B CA 1
ATOM 1807 C C . GLY B 1 85 ? 12.727 -4.473 -6.816 1 95.12 85 GLY B C 1
ATOM 1808 O O . GLY B 1 85 ? 13.602 -4.969 -7.535 1 95.12 85 GLY B O 1
ATOM 1809 N N . ILE B 1 86 ? 11.578 -5.09 -6.59 1 96.69 86 ILE B N 1
ATOM 1810 C CA . ILE B 1 86 ? 11.25 -6.293 -7.344 1 96.69 86 ILE B CA 1
ATOM 1811 C C . ILE B 1 86 ? 11.047 -5.941 -8.812 1 96.69 86 ILE B C 1
ATOM 1813 O O . ILE B 1 86 ? 10.266 -5.043 -9.141 1 96.69 86 ILE B O 1
ATOM 1817 N N . ARG B 1 87 ? 11.672 -6.641 -9.648 1 93.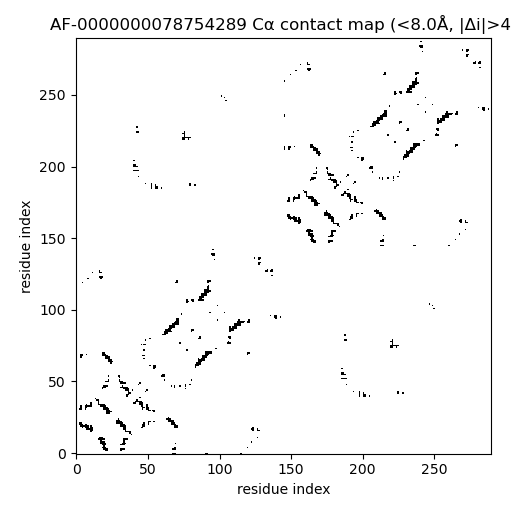56 87 ARG B N 1
ATOM 1818 C CA . ARG B 1 87 ? 11.656 -6.273 -11.055 1 93.56 87 ARG B CA 1
ATOM 1819 C C . ARG B 1 87 ? 10.75 -7.207 -11.852 1 93.56 87 ARG B C 1
ATOM 1821 O O . ARG B 1 87 ? 10.289 -6.852 -12.938 1 93.56 87 ARG B O 1
ATOM 1828 N N . ARG B 1 88 ? 10.555 -8.398 -11.359 1 95.81 88 ARG B N 1
ATOM 1829 C CA . ARG B 1 88 ? 9.82 -9.391 -12.141 1 95.81 88 ARG B CA 1
ATOM 1830 C C . ARG B 1 88 ? 8.57 -9.852 -11.398 1 95.81 88 ARG B C 1
ATOM 1832 O O . ARG B 1 88 ? 8.648 -10.297 -10.25 1 95.81 88 ARG B O 1
ATOM 1839 N N . VAL B 1 89 ? 7.457 -9.75 -12.086 1 97.12 89 VAL B N 1
ATOM 1840 C CA . VAL B 1 89 ? 6.172 -10.211 -11.57 1 97.12 89 VAL B CA 1
ATOM 1841 C C . VAL B 1 89 ? 5.527 -11.172 -12.562 1 97.12 89 VAL B C 1
ATOM 1843 O O . VAL B 1 89 ? 5.492 -10.906 -13.766 1 97.12 89 VAL B O 1
ATOM 1846 N N . VAL B 1 90 ? 5.09 -12.289 -12.102 1 97.69 90 VAL B N 1
ATOM 1847 C CA . VAL B 1 90 ? 4.297 -13.242 -12.859 1 97.69 90 VAL B CA 1
ATOM 1848 C C . VAL B 1 90 ? 2.873 -13.289 -12.305 1 97.69 90 VAL B C 1
ATOM 1850 O O . VAL B 1 90 ? 2.674 -13.555 -11.117 1 97.69 90 VAL B O 1
ATOM 1853 N N . TYR B 1 91 ? 1.859 -13.047 -13.125 1 96.81 91 TYR B N 1
ATOM 1854 C CA . TYR B 1 91 ? 0.501 -12.953 -12.602 1 96.81 91 TYR B CA 1
ATOM 1855 C C . TYR B 1 91 ? -0.398 -14.008 -13.234 1 96.81 91 TYR B C 1
ATOM 1857 O O . TYR B 1 91 ? -0.095 -14.531 -14.312 1 96.81 91 TYR B O 1
ATOM 1865 N N . GLY B 1 92 ? -1.488 -14.352 -12.547 1 97.44 92 GLY B N 1
ATOM 1866 C CA . GLY B 1 92 ? -2.408 -15.391 -12.977 1 97.44 92 GLY B CA 1
ATOM 1867 C C . GLY B 1 92 ? -3.586 -14.852 -13.773 1 97.44 92 GLY B C 1
ATOM 1868 O O . GLY B 1 92 ? -4.027 -15.477 -14.734 1 97.44 92 GLY B O 1
ATOM 1869 N N . ALA B 1 93 ? -4.152 -13.719 -13.375 1 94.19 93 ALA B N 1
ATOM 1870 C CA . ALA B 1 93 ? -5.297 -13.102 -14.031 1 94.19 93 ALA B CA 1
ATOM 1871 C C . ALA B 1 93 ? -5.316 -11.594 -13.797 1 94.19 93 ALA B C 1
ATOM 1873 O O . ALA B 1 93 ? -4.562 -11.078 -12.969 1 94.19 93 ALA B O 1
ATOM 1874 N N . THR B 1 94 ? -6.07 -10.844 -14.547 1 88.25 94 THR B N 1
ATOM 1875 C CA . THR B 1 94 ? -6.254 -9.406 -14.367 1 88.25 94 THR B CA 1
ATOM 1876 C C . THR B 1 94 ? -7.668 -9.102 -13.883 1 88.25 94 THR B C 1
ATOM 1878 O O . THR B 1 94 ? -8.609 -9.844 -14.188 1 88.25 94 THR B O 1
ATOM 1881 N N . SER B 1 95 ? -7.598 -8.102 -12.969 1 77.06 95 SER B N 1
ATOM 1882 C CA . SER B 1 95 ? -8.906 -7.512 -12.688 1 77.06 95 SER B CA 1
ATOM 1883 C C . SER B 1 95 ? -9.172 -6.312 -13.594 1 77.06 95 SER B C 1
ATOM 1885 O O . SER B 1 95 ? -8.375 -5.375 -13.641 1 77.06 95 SER B O 1
ATOM 1887 N N . PHE B 1 96 ? -10.078 -6.371 -14.414 1 61.19 96 PHE B N 1
ATOM 1888 C CA . PHE B 1 96 ? -10.367 -5.363 -15.43 1 61.19 96 PHE B CA 1
ATOM 1889 C C . PHE B 1 96 ? -10.781 -4.047 -14.781 1 61.19 96 PHE B C 1
ATOM 1891 O O . PHE B 1 96 ? -10.516 -2.971 -15.32 1 61.19 96 PHE B O 1
ATOM 1898 N N . ARG B 1 97 ? -11.422 -4.117 -13.75 1 59.88 97 ARG B N 1
ATOM 1899 C CA . ARG B 1 97 ? -11.867 -2.883 -13.109 1 59.88 97 ARG B CA 1
ATOM 1900 C C . ARG B 1 97 ? -10.688 -1.962 -12.812 1 59.88 97 ARG B C 1
ATOM 1902 O O . ARG B 1 97 ? -10.75 -0.76 -13.086 1 59.88 97 ARG B O 1
ATOM 1909 N N . TRP B 1 98 ? -9.727 -2.562 -12.406 1 58.88 98 TRP B N 1
ATOM 1910 C CA . TRP B 1 98 ? -8.594 -1.739 -12.008 1 58.88 98 TRP B CA 1
ATOM 1911 C C . TRP B 1 98 ? -7.852 -1.196 -13.219 1 58.88 98 TRP B C 1
ATOM 1913 O O . TRP B 1 98 ? -7.457 -0.028 -13.242 1 58.88 98 TRP B O 1
ATOM 1923 N N . ILE B 1 99 ? -7.625 -1.979 -14.156 1 54.28 99 ILE B N 1
ATOM 1924 C CA . ILE B 1 99 ? -6.891 -1.6 -15.359 1 54.28 99 ILE B CA 1
ATOM 1925 C C . ILE B 1 99 ? -7.598 -0.437 -16.047 1 54.28 99 ILE B C 1
ATOM 1927 O O . ILE B 1 99 ? -6.949 0.499 -16.516 1 54.28 99 ILE B O 1
ATOM 1931 N N . ARG B 1 100 ? -8.727 -0.566 -16.203 1 52.47 100 ARG B N 1
ATOM 1932 C CA . ARG B 1 100 ? -9.477 0.451 -16.938 1 52.47 100 ARG B CA 1
ATOM 1933 C C . ARG B 1 100 ? -9.516 1.764 -16.156 1 52.47 100 ARG B C 1
ATOM 1935 O O . ARG B 1 100 ? -9.383 2.84 -16.734 1 52.47 100 ARG B O 1
ATOM 1942 N N . GLU B 1 101 ? -9.883 1.5 -15.016 1 53.5 101 GLU B N 1
ATOM 1943 C CA . GLU B 1 101 ? -10.07 2.717 -14.227 1 53.5 101 GLU B CA 1
ATOM 1944 C C . GLU B 1 101 ? -8.766 3.496 -14.102 1 53.5 101 GLU B C 1
ATOM 1946 O O . GLU B 1 101 ? -8.781 4.719 -13.945 1 53.5 101 GLU B O 1
ATOM 1951 N N . HIS B 1 102 ? -7.773 2.66 -14.18 1 51.56 102 HIS B N 1
ATOM 1952 C CA . HIS B 1 102 ? -6.582 3.441 -13.867 1 51.56 102 HIS B CA 1
ATOM 1953 C C . HIS B 1 102 ? -5.57 3.385 -15.008 1 51.56 102 HIS B C 1
ATOM 1955 O O . HIS B 1 102 ? -5.137 2.301 -15.406 1 51.56 102 HIS B O 1
ATOM 1961 N N . LYS B 1 103 ? -5.914 4.18 -16.078 1 51.25 103 LYS B N 1
ATOM 1962 C CA . LYS B 1 103 ? -4.828 4.398 -17.031 1 51.25 103 LYS B CA 1
ATOM 1963 C C . LYS B 1 103 ? -3.469 4.199 -16.375 1 51.25 103 LYS B C 1
ATOM 1965 O O . LYS B 1 103 ? -2.529 4.953 -16.625 1 51.25 103 LYS B O 1
ATOM 1970 N N . TYR B 1 104 ? -3.51 3.346 -15.516 1 50.59 104 TYR B N 1
ATOM 1971 C CA . TYR B 1 104 ? -2.34 3.275 -14.648 1 50.59 104 TYR B CA 1
ATOM 1972 C C . TYR B 1 104 ? -1.129 2.746 -15.406 1 50.59 104 TYR B C 1
ATOM 1974 O O . TYR B 1 104 ? -1.239 1.784 -16.172 1 50.59 104 TYR B O 1
ATOM 1982 N N . VAL B 1 105 ? -0.233 3.572 -15.609 1 54.5 105 VAL B N 1
ATOM 1983 C CA . VAL B 1 105 ? 1.098 3.154 -16.031 1 54.5 105 VAL B CA 1
ATOM 1984 C C . VAL B 1 105 ? 1.66 2.131 -15.055 1 54.5 105 VAL B C 1
ATOM 1986 O O . VAL B 1 105 ? 1.703 2.381 -13.844 1 54.5 105 VAL B O 1
ATOM 1989 N N . HIS B 1 106 ? 1.667 0.897 -15.523 1 64 106 HIS B N 1
ATOM 1990 C CA . HIS B 1 106 ? 2.34 -0.141 -14.75 1 64 106 HIS B CA 1
ATOM 1991 C C . HIS B 1 106 ? 3.729 0.312 -14.312 1 64 106 HIS B C 1
ATOM 1993 O O . HIS B 1 106 ? 4.488 0.858 -15.109 1 64 106 HIS B O 1
ATOM 1999 N N . LEU B 1 107 ? 3.918 0.201 -13.062 1 73.06 107 LEU B N 1
ATOM 2000 C CA . LEU B 1 107 ? 5.176 0.661 -12.477 1 73.06 107 LEU B CA 1
ATOM 2001 C C . LEU B 1 107 ? 6.219 -0.448 -12.5 1 73.06 107 LEU B C 1
ATOM 2003 O O . LEU B 1 107 ? 7.422 -0.174 -12.492 1 73.06 107 LEU B O 1
ATOM 2007 N N . VAL B 1 108 ? 5.699 -1.7 -12.648 1 74.69 108 VAL B N 1
ATOM 2008 C CA . VAL B 1 108 ? 6.613 -2.834 -12.547 1 74.69 108 VAL B CA 1
ATOM 2009 C C . VAL B 1 108 ? 7.309 -3.061 -13.891 1 74.69 108 VAL B C 1
ATOM 2011 O O . VAL B 1 108 ? 6.656 -3.137 -14.93 1 74.69 108 VAL B O 1
ATOM 2014 N N . PRO B 1 109 ? 8.609 -3.256 -13.82 1 77.5 109 PRO B N 1
ATOM 2015 C CA . PRO B 1 109 ? 9.383 -3.271 -15.062 1 77.5 109 PRO B CA 1
ATOM 2016 C C . PRO B 1 109 ? 9.117 -4.512 -15.914 1 77.5 109 PRO B C 1
ATOM 2018 O O . PRO B 1 109 ? 9.008 -4.41 -17.141 1 77.5 109 PRO B O 1
ATOM 2021 N N . GLU B 1 110 ? 9.117 -5.738 -15.391 1 91.19 110 GLU B N 1
ATOM 2022 C CA . GLU B 1 110 ? 8.922 -6.988 -16.109 1 91.19 110 GLU B CA 1
ATOM 2023 C C . GLU B 1 110 ? 7.68 -7.727 -15.617 1 91.19 110 GLU B C 1
ATOM 2025 O O . GLU B 1 110 ? 7.645 -8.195 -14.477 1 91.19 110 GLU B O 1
ATOM 2030 N N . VAL B 1 111 ? 6.797 -7.828 -16.469 1 92.19 111 VAL B N 1
ATOM 2031 C CA . VAL B 1 111 ? 5.547 -8.5 -16.141 1 92.19 111 VAL B CA 1
ATOM 2032 C C . VAL B 1 111 ? 5.32 -9.664 -17.094 1 92.19 111 VAL B C 1
ATOM 2034 O O . VAL B 1 111 ? 5.449 -9.508 -18.312 1 92.19 111 VAL B O 1
ATOM 2037 N N . GLU B 1 112 ? 5.066 -10.82 -16.547 1 94.88 112 GLU B N 1
ATOM 2038 C CA . GLU B 1 112 ? 4.758 -12.023 -17.328 1 94.88 112 GLU B CA 1
ATOM 2039 C C . GLU B 1 112 ? 3.414 -12.617 -16.906 1 94.88 112 GLU B C 1
ATOM 2041 O O . GLU B 1 112 ? 3.082 -12.648 -15.719 1 94.88 112 GLU B O 1
ATOM 2046 N N . GLY B 1 113 ? 2.645 -13.211 -17.922 1 93.81 113 GLY B N 1
ATOM 2047 C CA . GLY B 1 113 ? 1.356 -13.836 -17.672 1 93.81 113 GLY B CA 1
ATOM 2048 C C . GLY B 1 113 ? 0.323 -13.523 -18.734 1 93.81 113 GLY B C 1
ATOM 2049 O O . GLY B 1 113 ? 0.65 -12.953 -19.781 1 93.81 113 GLY B O 1
ATOM 2050 N N . PRO B 1 114 ? -0.713 -13.945 -18.516 1 95.38 114 PRO B N 1
ATOM 2051 C CA . PRO B 1 114 ? -1.252 -14.688 -17.359 1 95.38 114 PRO B CA 1
ATOM 2052 C C . PRO B 1 114 ? -0.86 -16.156 -17.375 1 95.38 114 PRO B C 1
ATOM 2054 O O . PRO B 1 114 ? -0.778 -16.766 -18.453 1 95.38 114 PRO B O 1
ATOM 2057 N N . VAL B 1 115 ? -0.631 -16.719 -16.297 1 97.75 115 VAL B N 1
ATOM 2058 C CA . VAL B 1 115 ? -0.377 -18.125 -16.047 1 97.75 115 VAL B CA 1
ATOM 2059 C C . VAL B 1 115 ? -1.53 -18.734 -15.258 1 97.75 115 VAL B C 1
ATOM 2061 O O . VAL B 1 115 ? -1.961 -18.172 -14.25 1 97.75 115 VAL B O 1
ATOM 2064 N N . MET B 1 116 ? -2.16 -19.891 -15.727 1 98 116 MET B N 1
ATOM 2065 C CA . MET B 1 116 ? -3.295 -20.516 -15.047 1 98 116 MET B CA 1
ATOM 2066 C C . MET B 1 116 ? -4.465 -19.547 -14.945 1 98 116 MET B C 1
ATOM 2068 O O . MET B 1 116 ? -5.066 -19.406 -13.875 1 98 116 MET B O 1
ATOM 2072 N N . GLN B 1 117 ? -4.688 -18.875 -16.016 1 96.56 117 GLN B N 1
ATOM 2073 C CA . GLN B 1 117 ? -5.613 -17.75 -16.047 1 96.56 117 GLN B CA 1
ATOM 2074 C C . GLN B 1 117 ? -7.023 -18.172 -15.664 1 96.56 117 GLN B C 1
ATOM 2076 O O . GLN B 1 117 ? -7.676 -17.531 -14.844 1 96.56 117 GLN B O 1
ATOM 2081 N N . THR B 1 118 ? -7.496 -19.203 -16.25 1 96.44 118 THR B N 1
ATOM 2082 C CA . THR B 1 118 ? -8.867 -19.656 -16.031 1 96.44 118 THR B CA 1
ATOM 2083 C C . THR B 1 118 ? -9.102 -19.984 -14.562 1 96.44 118 THR B C 1
ATOM 2085 O O . THR B 1 118 ? -10.07 -19.5 -13.969 1 96.44 118 THR B O 1
ATOM 2088 N N . GLU B 1 119 ? -8.234 -20.766 -13.992 1 97.81 119 GLU B N 1
ATOM 2089 C CA . GLU B 1 119 ? -8.352 -21.141 -12.586 1 97.81 119 GLU B CA 1
ATOM 2090 C C . GLU B 1 119 ? -8.328 -19.922 -11.68 1 97.81 119 GLU B C 1
ATOM 2092 O O . GLU B 1 119 ? -9.18 -19.766 -10.797 1 97.81 119 GLU B O 1
ATOM 2097 N N . CYS B 1 120 ? -7.379 -19.047 -11.93 1 97.5 120 CYS B N 1
ATOM 2098 C CA . CYS B 1 120 ? -7.219 -17.844 -11.102 1 97.5 120 CYS B CA 1
ATOM 2099 C C . CYS B 1 120 ? -8.422 -16.922 -11.234 1 97.5 120 CYS B C 1
ATOM 2101 O O . CYS B 1 120 ? -8.961 -16.453 -10.227 1 97.5 120 CYS B O 1
ATOM 2103 N N . ARG B 1 121 ? -8.82 -16.688 -12.367 1 94.56 121 ARG B N 1
ATOM 2104 C CA . ARG B 1 121 ? -9.953 -15.805 -12.633 1 94.56 121 ARG B CA 1
ATOM 2105 C C . ARG B 1 121 ? -11.242 -16.375 -12.039 1 94.56 121 ARG B C 1
ATOM 2107 O O . ARG B 1 121 ? -12 -15.656 -11.383 1 94.56 121 ARG B O 1
ATOM 2114 N N . ASP B 1 122 ? -11.5 -17.609 -12.281 1 95.25 122 ASP B N 1
ATOM 2115 C CA . ASP B 1 122 ? -12.734 -18.25 -11.805 1 95.25 122 ASP B CA 1
ATOM 2116 C C . ASP B 1 122 ? -12.836 -18.172 -10.289 1 95.25 122 ASP B C 1
ATOM 2118 O O . ASP B 1 122 ? -13.914 -17.906 -9.75 1 95.25 122 ASP B O 1
ATOM 2122 N N . LEU B 1 123 ? -11.781 -18.484 -9.672 1 97 123 LEU B N 1
ATOM 2123 C CA . LEU B 1 123 ? -11.781 -18.422 -8.211 1 97 123 LEU B CA 1
ATOM 2124 C C . LEU B 1 123 ? -12.094 -17.016 -7.719 1 97 123 LEU B C 1
ATOM 2126 O O . LEU B 1 123 ? -12.891 -16.844 -6.793 1 97 123 LEU B O 1
ATOM 2130 N N . PHE B 1 124 ? -11.469 -16.031 -8.32 1 94.94 124 PHE B N 1
ATOM 2131 C CA . PHE B 1 124 ? -11.688 -14.633 -7.934 1 94.94 124 PHE B CA 1
ATOM 2132 C C . PHE B 1 124 ? -13.133 -14.227 -8.18 1 94.94 124 PHE B C 1
ATOM 2134 O O . PHE B 1 124 ? -13.773 -13.617 -7.32 1 94.94 124 PHE B O 1
ATOM 2141 N N . GLU B 1 125 ? -13.68 -14.562 -9.273 1 92.81 125 GLU B N 1
ATOM 2142 C CA . GLU B 1 125 ? -15.047 -14.203 -9.656 1 92.81 125 GLU B CA 1
ATOM 2143 C C . GLU B 1 125 ? -16.062 -14.898 -8.766 1 92.81 125 GLU B C 1
ATOM 2145 O O . GLU B 1 125 ? -17.141 -14.352 -8.492 1 92.81 125 GLU B O 1
ATOM 2150 N N . ARG B 1 126 ? -15.734 -16.094 -8.367 1 94.56 126 ARG B N 1
ATOM 2151 C CA . ARG B 1 126 ? -16.609 -16.797 -7.441 1 94.56 126 ARG B CA 1
ATOM 2152 C C . ARG B 1 126 ? -16.844 -15.984 -6.176 1 94.56 126 ARG B C 1
ATOM 2154 O O . ARG B 1 126 ? -17.984 -15.867 -5.707 1 94.56 126 ARG B O 1
ATOM 2161 N N . ARG B 1 127 ? -15.781 -15.445 -5.676 1 94.06 127 ARG B N 1
ATOM 2162 C CA . ARG B 1 127 ? -15.898 -14.617 -4.477 1 94.06 127 ARG B CA 1
ATOM 2163 C C . ARG B 1 127 ? -16.703 -13.352 -4.762 1 94.06 127 ARG B C 1
ATOM 2165 O O . ARG B 1 127 ? -17.5 -12.922 -3.938 1 94.06 127 ARG B O 1
ATOM 2172 N N . LEU B 1 128 ? -16.453 -12.742 -5.926 1 91.12 128 LEU B N 1
ATOM 2173 C CA . LEU B 1 128 ? -17.219 -11.555 -6.297 1 91.12 128 LEU B CA 1
ATOM 2174 C C . LEU B 1 128 ? -18.703 -11.852 -6.332 1 91.12 128 LEU B C 1
ATOM 2176 O O . LEU B 1 128 ? -19.516 -11.047 -5.859 1 91.12 128 LEU B O 1
ATOM 2180 N N . ARG B 1 129 ? -19.016 -12.953 -6.805 1 90.56 129 ARG B N 1
ATOM 2181 C CA . ARG B 1 129 ? -20.406 -13.383 -6.867 1 90.56 129 ARG B CA 1
ATOM 2182 C C . ARG B 1 129 ? -20.984 -13.578 -5.469 1 90.56 129 ARG B C 1
ATOM 2184 O O . ARG B 1 129 ? -22.078 -13.109 -5.176 1 90.56 129 ARG B O 1
ATOM 2191 N N . GLU B 1 130 ? -20.25 -14.203 -4.652 1 92.31 130 GLU B N 1
ATOM 2192 C CA . GLU B 1 130 ? -20.703 -14.477 -3.289 1 92.31 130 GLU B CA 1
ATOM 2193 C C . GLU B 1 130 ? -20.922 -13.18 -2.514 1 92.31 130 GLU B C 1
ATOM 2195 O O . GLU B 1 130 ? -21.781 -13.117 -1.64 1 92.31 130 GLU B O 1
ATOM 2200 N N . ASN B 1 131 ? -20.109 -12.172 -2.84 1 88.94 131 ASN B N 1
ATOM 2201 C CA . ASN B 1 131 ? -20.188 -10.898 -2.131 1 88.94 131 ASN B CA 1
ATOM 2202 C C . ASN B 1 131 ? -21.156 -9.93 -2.811 1 88.94 131 ASN B C 1
ATOM 2204 O O . ASN B 1 131 ? -21.297 -8.789 -2.381 1 88.94 131 ASN B O 1
ATOM 2208 N N . GLY B 1 132 ? -21.688 -10.43 -3.916 1 82.88 132 GLY B N 1
ATOM 2209 C CA . GLY B 1 132 ? -22.688 -9.617 -4.609 1 82.88 132 GLY B CA 1
ATOM 2210 C C . GLY B 1 132 ? -22.078 -8.438 -5.344 1 82.88 132 GLY B C 1
ATOM 2211 O O . GLY B 1 132 ? -22.703 -7.391 -5.477 1 82.88 132 GLY B O 1
ATOM 2212 N N . ARG B 1 133 ? -20.859 -8.562 -5.625 1 77.69 133 ARG B N 1
ATOM 2213 C CA . ARG B 1 133 ? -20.203 -7.492 -6.367 1 77.69 133 ARG B CA 1
ATOM 2214 C C . ARG B 1 133 ? -20.422 -7.648 -7.867 1 77.69 133 ARG B C 1
ATOM 2216 O O . ARG B 1 133 ? -19.453 -7.82 -8.625 1 77.69 133 ARG B O 1
ATOM 2223 N N . LYS B 1 134 ? -21.672 -7.492 -8.266 1 71.88 134 LYS B N 1
ATOM 2224 C CA . LYS B 1 134 ? -22.094 -7.617 -9.656 1 71.88 134 LYS B CA 1
ATOM 2225 C C . LYS B 1 134 ? -21.422 -6.57 -10.539 1 71.88 134 LYS B C 1
ATOM 2227 O O . LYS B 1 134 ? -21.125 -6.828 -11.703 1 71.88 134 LYS B O 1
ATOM 2232 N N . ASP B 1 135 ? -21.203 -5.469 -9.914 1 69.31 135 ASP B N 1
ATOM 2233 C CA . ASP B 1 135 ? -20.562 -4.375 -10.648 1 69.31 135 ASP B CA 1
ATOM 2234 C C . ASP B 1 135 ? -19.172 -4.766 -11.117 1 69.31 135 ASP B C 1
ATOM 2236 O O . ASP B 1 135 ? -18.812 -4.543 -12.281 1 69.31 135 ASP B O 1
ATOM 2240 N N . ILE B 1 136 ? -18.531 -5.371 -10.289 1 67.56 136 ILE B N 1
ATOM 2241 C CA . ILE B 1 136 ? -17.188 -5.805 -10.633 1 67.56 136 ILE B CA 1
ATOM 2242 C C . ILE B 1 136 ? -17.25 -7.031 -11.539 1 67.56 136 ILE B C 1
ATOM 2244 O O . ILE B 1 136 ? -16.516 -7.125 -12.523 1 67.56 136 ILE B O 1
ATOM 2248 N N . LEU B 1 137 ? -18.156 -7.844 -11.273 1 71.25 137 LEU B N 1
ATOM 2249 C CA . LEU B 1 137 ? -18.328 -9.07 -12.047 1 71.25 137 LEU B CA 1
ATOM 2250 C C . LEU B 1 137 ? -18.672 -8.758 -13.5 1 71.25 137 LEU B C 1
ATOM 2252 O O . LEU B 1 137 ? -18.141 -9.375 -14.422 1 71.25 137 LEU B O 1
ATOM 2256 N N . ASP B 1 138 ? -19.578 -7.828 -13.602 1 67.31 138 ASP B N 1
ATOM 2257 C CA . ASP B 1 138 ? -20.016 -7.445 -14.938 1 67.31 138 ASP B CA 1
ATOM 2258 C C . ASP B 1 138 ? -18.875 -6.824 -15.734 1 67.31 138 ASP B C 1
ATOM 2260 O O . ASP B 1 138 ? -18.734 -7.078 -16.938 1 67.31 138 ASP B O 1
ATOM 2264 N N . PHE B 1 139 ? -18.203 -6.133 -15.031 1 60.34 139 PHE B N 1
ATOM 2265 C CA . PHE B 1 139 ? -17.047 -5.52 -15.688 1 60.34 139 PHE B CA 1
ATOM 2266 C C . PHE B 1 139 ? -16.062 -6.582 -16.172 1 60.34 139 PHE B C 1
ATOM 2268 O O . PHE B 1 139 ? -15.578 -6.516 -17.297 1 60.34 139 PHE B O 1
ATOM 2275 N N . GLU B 1 140 ? -15.82 -7.445 -15.336 1 65.31 140 GLU B N 1
ATOM 2276 C CA . GLU B 1 140 ? -14.906 -8.539 -15.656 1 65.31 140 GLU B CA 1
ATOM 2277 C C . GLU B 1 140 ? -15.422 -9.352 -16.844 1 65.31 140 GLU B C 1
ATOM 2279 O O . GLU B 1 140 ? -14.641 -9.75 -17.703 1 65.31 140 GLU B O 1
ATOM 2284 N N . ARG B 1 141 ? -16.656 -9.531 -16.938 1 64 141 ARG B N 1
ATOM 2285 C CA . ARG B 1 141 ? -17.266 -10.305 -18 1 64 141 ARG B CA 1
ATOM 2286 C C . ARG B 1 141 ? -17.234 -9.539 -19.328 1 64 141 ARG B C 1
ATOM 2288 O O . ARG B 1 141 ? -17 -10.117 -20.391 1 64 141 ARG B O 1
ATOM 2295 N N . GLN B 1 142 ? -17.531 -8.312 -19.266 1 55.66 142 GLN B N 1
ATOM 2296 C CA . GLN B 1 142 ? -17.547 -7.484 -20.469 1 55.66 142 GLN B CA 1
ATOM 2297 C C . GLN B 1 142 ? -16.156 -7.387 -21.094 1 55.66 142 GLN B C 1
ATOM 2299 O O . GLN B 1 142 ? -16.031 -7.32 -22.312 1 55.66 142 GLN B O 1
ATOM 2304 N N . ALA B 1 143 ? -15.273 -7.465 -20.266 1 53.75 143 ALA B N 1
ATOM 2305 C CA . ALA B 1 143 ? -13.906 -7.348 -20.781 1 53.75 143 ALA B CA 1
ATOM 2306 C C . ALA B 1 143 ? -13.469 -8.625 -21.484 1 53.75 143 ALA B C 1
ATOM 2308 O O . ALA B 1 143 ? -12.523 -8.617 -22.266 1 53.75 143 ALA B O 1
ATOM 2309 N N . ARG B 1 144 ? -14.023 -9.766 -21.328 1 57 144 ARG B N 1
ATOM 2310 C CA . ARG B 1 144 ? -13.703 -11.031 -21.984 1 57 144 ARG B CA 1
ATOM 2311 C C . ARG B 1 144 ? -14.266 -11.062 -23.406 1 57 144 ARG B C 1
ATOM 2313 O O . ARG B 1 144 ? -13.859 -11.898 -24.219 1 57 144 ARG B O 1
ATOM 2320 N N . GLN B 1 145 ? -15.227 -10.133 -23.656 1 49.19 145 GLN B N 1
ATOM 2321 C CA . GLN B 1 145 ? -15.836 -10.148 -24.984 1 49.19 145 GLN B CA 1
ATOM 2322 C C . GLN B 1 145 ? -15.078 -9.234 -25.938 1 49.19 145 GLN B C 1
ATOM 2324 O O . GLN B 1 145 ? -14.945 -9.539 -27.125 1 49.19 145 GLN B O 1
#

Organism: Turneriella parva (strain ATCC BAA-1111 / DSM 21527 / NCTC 11395 / H) (NCBI:txid869212)

pLDDT: mean 89.71, std 14.37, range [48.34, 98.94]

Sequence (290 aa):
MTIAFAEAQEAFSRGEYPVGAVLLRDGEIIAKAGNRCVADVDPTAHAEVLVIREGYKKLRSVSDCTLYTTLFPCPMCEKTIVEVGIRRVVYGATSFRWIREHKYVHLVPEVEGPVMQTECRDLFERRLRENGRKDILDFERQARQMTIAFAEAQEAFSRGEYPVGAVLLRDGEIIAKAGNRCVADVDPTAHAEVLVIREGYKKLRSVSDCTLYTTLFPCPMCEKTIVEVGIRRVVYGATSFRWIREHKYVHLVPEVEGPVMQTECRDLFERRLRENGRKDILDFERQARQ